Protein AF-A0A7S3YU74-F1 (afdb_monomer_lite)

Foldseek 3Di:
DADPQADDLVVLVCLQPDPPLVVLLVVVVVDALAAPVVVRSDLCLLRNDDLVSLLVSLQRNLVSQCVVVVNDLLSSLQSCLLSVNLVVSLVSLVPDPDPVSVVVNVLSPDDLPDLVDPSLVVLQVVLVVCVVVLNLSSSLSSCSSSLVLLSNLQSCCPRVVHVSSNSSSLSRRDDLVVSLCCLVVGVLVSCLLPLSSNLSSCVSSVVNVCSCVSVPDPNPDPPPDPD

InterPro domains:
  IPR022033 RAVE complex protein Rav1 C-terminal [PF12234] (11-221)
  IPR052208 DmX-like/RAVE complex component [PTHR13950] (11-219)

Radius of gyration: 18.53 Å; chains: 1; bounding box: 54×39×47 Å

pLDDT: mean 91.89, std 12.74, range [34.81, 98.69]

Organism: NCBI:txid91324

Sequence (227 aa):
WGSEYALRGEHLAFALHSTGQAALVGELKRVSGYNWEWLKATGASFWVKKREVLRELVEAGGKNAFVQGGRDPNKCFLWYMICGKLQVVKLLFRTDERESSKKMLGLLERDFSDPKGKANQVAKAVAVNFMSRGRFINAVAFFCLAKNYKGAVQVAANHLKDPHLFMVICRLLMDEDERKQSLLEILLPLVETNPWYAHLTLWHAGALSRSLAPLASP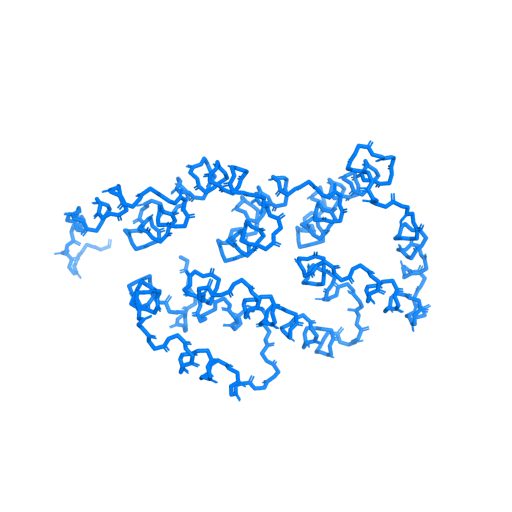PDSLDPFSA

Secondary structure (DSSP, 8-state):
---TTSPPHHHHHHHHH-S-HHHHHHHHHHSTT--HHHHHHTTHHHH---HHHHHHHHHHHHHHHHHHTTT-HHHHHHHHHHTT-HHHHHHHHHS--SHHHHHHHHHHTS--SSTTSHHHHHHHHHHHHHHHTT-HHHHHHHHHHTT-HHHHHHHHHHTS--HHHHHHHHHHTS-HHHHHHHIIIIIHHHHTTSHHHHHHHHHHTT-HHHHTHHHHS--S---TT--

Structure (mmCIF, N/CA/C/O backbone):
data_AF-A0A7S3YU74-F1
#
_entry.id   AF-A0A7S3YU74-F1
#
loop_
_atom_site.group_PDB
_atom_site.id
_atom_site.type_symbol
_atom_site.label_atom_id
_atom_site.label_alt_id
_atom_site.label_comp_id
_atom_site.label_asym_id
_atom_site.label_entity_id
_atom_site.label_seq_id
_atom_site.pdbx_PDB_ins_code
_atom_site.Cartn_x
_atom_site.Cartn_y
_atom_site.Cartn_z
_atom_site.occupancy
_atom_site.B_iso_or_equiv
_atom_site.auth_seq_id
_atom_site.auth_comp_id
_atom_site.auth_asym_id
_atom_site.auth_atom_id
_atom_site.pdbx_PDB_model_num
ATOM 1 N N . TRP A 1 1 ? 17.534 -7.383 0.071 1.00 47.66 1 TRP A N 1
ATOM 2 C CA . TRP A 1 1 ? 16.064 -7.416 0.198 1.00 47.66 1 TRP A CA 1
ATOM 3 C C . TRP A 1 1 ? 15.547 -8.664 -0.500 1.00 47.66 1 TRP A C 1
ATOM 5 O O . TRP A 1 1 ? 15.555 -8.686 -1.720 1.00 47.66 1 TRP A O 1
ATOM 15 N N . GLY A 1 2 ? 15.182 -9.719 0.227 1.00 47.91 2 GLY A N 1
ATOM 16 C CA . GLY A 1 2 ? 14.591 -10.916 -0.381 1.00 47.91 2 GLY A CA 1
ATOM 17 C C . GLY A 1 2 ? 14.671 -12.125 0.542 1.00 47.91 2 GLY A C 1
ATOM 18 O O . GLY A 1 2 ? 15.733 -12.393 1.096 1.00 47.91 2 GLY A O 1
ATOM 19 N N . SER A 1 3 ? 13.549 -12.822 0.731 1.00 52.53 3 SER A N 1
ATOM 20 C CA . SER A 1 3 ? 13.587 -14.229 1.133 1.00 52.53 3 SER A CA 1
ATOM 21 C C . SER A 1 3 ? 14.082 -15.057 -0.057 1.00 52.53 3 SER A C 1
ATOM 23 O O . SER A 1 3 ? 14.013 -14.593 -1.195 1.00 52.53 3 SER A O 1
ATOM 25 N N . GLU A 1 4 ? 14.535 -16.286 0.183 1.00 49.75 4 GLU A N 1
ATOM 26 C CA . GLU A 1 4 ? 14.977 -17.236 -0.858 1.00 49.75 4 GLU A CA 1
ATOM 27 C C . GLU A 1 4 ? 13.947 -17.432 -1.995 1.00 49.75 4 GLU A C 1
ATOM 29 O O . GLU A 1 4 ? 14.295 -17.802 -3.111 1.00 49.75 4 GLU A O 1
ATOM 34 N N . TYR A 1 5 ? 12.679 -17.095 -1.735 1.00 59.59 5 TYR A N 1
ATOM 35 C CA . TYR A 1 5 ? 11.546 -17.255 -2.646 1.00 59.59 5 TYR A CA 1
ATOM 36 C C . TYR A 1 5 ? 11.062 -15.943 -3.293 1.00 59.59 5 TYR A C 1
ATOM 38 O O . TYR A 1 5 ? 10.049 -15.945 -3.994 1.00 59.59 5 TYR A O 1
ATOM 46 N N . ALA A 1 6 ? 11.728 -14.810 -3.048 1.00 79.06 6 ALA A N 1
ATOM 47 C CA . ALA A 1 6 ? 11.351 -13.528 -3.640 1.00 79.06 6 ALA A CA 1
ATOM 48 C C . ALA A 1 6 ? 11.902 -13.384 -5.067 1.00 79.06 6 ALA A C 1
ATOM 50 O O . ALA A 1 6 ? 13.066 -13.682 -5.339 1.00 79.06 6 ALA A O 1
ATOM 51 N N . LEU A 1 7 ? 11.079 -12.874 -5.986 1.00 81.69 7 LEU A N 1
ATOM 52 C CA . LEU A 1 7 ? 11.527 -12.570 -7.340 1.00 81.69 7 LEU A CA 1
ATOM 53 C C . LEU A 1 7 ? 12.627 -11.501 -7.317 1.00 81.69 7 LEU A C 1
ATOM 55 O O . LEU A 1 7 ? 12.482 -10.431 -6.722 1.00 81.69 7 LEU A O 1
ATOM 59 N N . ARG A 1 8 ? 13.727 -11.802 -8.012 1.00 87.94 8 ARG A N 1
ATOM 60 C CA . ARG A 1 8 ? 14.854 -10.886 -8.208 1.00 87.94 8 ARG A CA 1
ATOM 61 C C . ARG A 1 8 ? 14.452 -9.697 -9.085 1.00 87.94 8 ARG A C 1
ATOM 63 O O . ARG A 1 8 ? 13.500 -9.780 -9.864 1.00 87.94 8 ARG A O 1
ATOM 70 N N . GLY A 1 9 ? 15.183 -8.590 -8.961 1.00 87.94 9 GLY A N 1
ATOM 71 C CA . GLY A 1 9 ? 14.833 -7.321 -9.604 1.00 87.94 9 GLY A CA 1
ATOM 72 C C . GLY A 1 9 ? 14.721 -7.411 -11.132 1.00 87.94 9 GLY A C 1
ATOM 73 O O . GLY A 1 9 ? 13.819 -6.813 -11.712 1.00 87.94 9 GLY A O 1
ATOM 74 N N . GLU A 1 10 ? 15.559 -8.218 -11.779 1.00 92.38 10 GLU A N 1
ATOM 75 C CA . GLU A 1 10 ? 15.511 -8.495 -13.216 1.00 92.38 10 GLU A CA 1
ATOM 76 C C . GLU A 1 10 ? 14.197 -9.159 -13.642 1.00 92.38 10 GLU A C 1
ATOM 78 O O . GLU A 1 10 ? 13.601 -8.773 -14.647 1.00 92.38 10 GLU A O 1
ATOM 83 N N . HIS A 1 11 ? 13.678 -10.097 -12.843 1.00 94.00 11 HIS A N 1
ATOM 84 C CA . HIS A 1 11 ? 12.397 -10.744 -13.121 1.00 94.00 11 HIS A CA 1
ATOM 85 C C . HIS A 1 11 ? 11.250 -9.739 -12.990 1.00 94.00 11 HIS A C 1
ATOM 87 O O . HIS A 1 11 ? 10.311 -9.765 -13.786 1.00 94.00 11 HIS A O 1
ATOM 93 N N . LEU A 1 12 ? 11.340 -8.817 -12.024 1.00 95.19 12 LEU A N 1
ATOM 94 C CA . LEU A 1 12 ? 10.368 -7.734 -11.872 1.00 95.19 12 LEU A CA 1
ATOM 95 C C . LEU A 1 12 ? 10.418 -6.766 -13.060 1.00 95.19 12 LEU A C 1
ATOM 97 O O . LEU A 1 12 ? 9.367 -6.333 -13.526 1.00 95.19 12 LEU A O 1
ATOM 101 N N . ALA A 1 13 ? 11.607 -6.451 -13.578 1.00 94.69 13 ALA A N 1
ATOM 102 C CA . ALA A 1 13 ? 11.770 -5.619 -14.769 1.00 94.69 13 ALA A CA 1
ATOM 103 C C . ALA A 1 13 ? 11.185 -6.297 -16.017 1.00 94.69 13 ALA A C 1
ATOM 105 O O . ALA A 1 13 ? 10.424 -5.666 -16.750 1.00 94.69 13 ALA A O 1
ATOM 106 N N . PHE A 1 14 ? 11.436 -7.594 -16.226 1.00 95.12 14 PHE A N 1
ATOM 107 C CA . PHE A 1 14 ? 10.793 -8.345 -17.309 1.00 95.12 14 PHE A CA 1
ATOM 108 C C . PHE A 1 14 ? 9.274 -8.389 -17.157 1.00 95.12 14 PHE A C 1
ATOM 110 O O . PHE A 1 14 ? 8.553 -8.134 -18.122 1.00 95.12 14 PHE A O 1
ATOM 117 N N . ALA A 1 15 ? 8.771 -8.648 -15.949 1.00 96.75 15 ALA A N 1
ATOM 118 C CA . ALA A 1 15 ? 7.341 -8.625 -15.679 1.00 96.75 15 ALA A CA 1
ATOM 119 C C . ALA A 1 15 ? 6.745 -7.234 -15.934 1.00 96.75 15 ALA A C 1
ATOM 121 O O . ALA A 1 15 ? 5.655 -7.139 -16.494 1.00 96.75 15 ALA A O 1
ATOM 122 N N . LEU A 1 16 ? 7.453 -6.154 -15.584 1.00 96.44 16 LEU A N 1
ATOM 123 C CA . LEU A 1 16 ? 7.014 -4.782 -15.835 1.00 96.44 16 LEU A CA 1
ATOM 124 C C . LEU A 1 16 ? 6.958 -4.503 -17.335 1.00 96.44 16 LEU A C 1
ATOM 126 O O . LEU A 1 16 ? 5.981 -3.939 -17.809 1.00 96.44 16 LEU A O 1
ATOM 130 N N . HIS A 1 17 ? 7.965 -4.900 -18.104 1.00 94.75 17 HIS A N 1
ATOM 131 C CA . HIS A 1 17 ? 8.015 -4.595 -19.537 1.00 94.75 17 HIS A CA 1
ATOM 132 C C . HIS A 1 17 ? 7.183 -5.547 -20.394 1.00 94.75 17 HIS A C 1
ATOM 134 O O . HIS A 1 17 ? 6.796 -5.185 -21.503 1.00 94.75 17 HIS A O 1
ATOM 140 N N . SER A 1 18 ? 6.792 -6.703 -19.856 1.00 96.75 18 SER A N 1
ATOM 141 C CA . SER A 1 18 ? 5.950 -7.677 -20.546 1.00 96.75 18 SER A CA 1
ATOM 142 C C . SER A 1 18 ? 4.633 -7.073 -21.048 1.00 96.75 18 SER A C 1
ATOM 144 O O . SER A 1 18 ? 3.921 -6.341 -20.339 1.00 96.75 18 SER A O 1
ATOM 146 N N . THR A 1 19 ? 4.285 -7.422 -22.288 1.00 95.50 19 THR A N 1
ATOM 147 C CA . THR A 1 19 ? 2.974 -7.165 -22.901 1.00 95.50 19 THR A CA 1
ATOM 148 C C . THR A 1 19 ? 1.895 -8.096 -22.334 1.00 95.50 19 THR A C 1
ATOM 150 O O . THR A 1 19 ? 0.721 -7.732 -22.306 1.00 95.50 19 THR A O 1
ATOM 153 N N . GLY A 1 20 ? 2.282 -9.248 -21.773 1.00 96.31 20 GLY A N 1
ATOM 154 C CA . GLY A 1 20 ? 1.409 -10.272 -21.190 1.00 96.31 20 GLY A CA 1
ATOM 155 C C . GLY A 1 20 ? 0.903 -9.976 -19.772 1.00 96.31 20 GLY A C 1
ATOM 156 O O . GLY A 1 20 ? 0.744 -10.900 -18.978 1.00 96.31 20 GLY A O 1
ATOM 157 N N . GLN A 1 21 ? 0.638 -8.710 -19.426 1.00 96.69 21 GLN A N 1
ATOM 158 C CA . GLN A 1 21 ? 0.224 -8.303 -18.069 1.00 96.69 21 GLN A CA 1
ATOM 159 C C . GLN A 1 21 ? -0.984 -9.085 -17.541 1.00 96.69 21 GLN A C 1
ATOM 161 O O . GLN A 1 21 ? -1.012 -9.469 -16.375 1.00 96.69 21 GLN A O 1
ATOM 166 N N . ALA A 1 22 ? -1.987 -9.314 -18.392 1.00 95.81 22 ALA A N 1
ATOM 167 C CA . ALA A 1 22 ? -3.203 -10.021 -17.998 1.00 95.81 22 ALA A CA 1
ATOM 168 C C . ALA A 1 22 ? -2.920 -11.480 -17.608 1.00 95.81 22 ALA A C 1
ATOM 170 O O . ALA A 1 22 ? -3.462 -11.950 -16.612 1.00 95.81 22 ALA A O 1
ATOM 171 N N . ALA A 1 23 ? -2.039 -12.163 -18.346 1.00 97.06 23 ALA A N 1
ATOM 172 C CA . ALA A 1 23 ? -1.647 -13.537 -18.052 1.00 97.06 23 ALA A CA 1
ATOM 173 C C . ALA A 1 23 ? -0.856 -13.620 -16.738 1.00 97.06 23 ALA A C 1
ATOM 175 O O . ALA A 1 23 ? -1.200 -14.415 -15.870 1.00 97.06 23 ALA A O 1
ATOM 176 N N . LEU A 1 24 ? 0.128 -12.732 -16.542 1.00 96.62 24 LEU A N 1
ATOM 177 C CA . LEU A 1 24 ? 0.924 -12.677 -15.308 1.00 96.62 24 LEU A CA 1
ATOM 178 C C . LEU A 1 24 ? 0.058 -12.406 -14.069 1.00 96.62 24 LEU A C 1
ATOM 180 O O . LEU A 1 24 ? 0.203 -13.063 -13.042 1.00 96.62 24 LEU A O 1
ATOM 184 N N . VAL A 1 25 ? -0.877 -11.456 -14.160 1.00 96.88 25 VAL A N 1
ATOM 185 C CA . VAL A 1 25 ? -1.848 -11.192 -13.085 1.00 96.88 25 VAL A CA 1
ATOM 186 C C . VAL A 1 25 ? -2.775 -12.390 -12.876 1.00 96.88 25 VAL A C 1
ATOM 188 O O . VAL A 1 25 ? -3.135 -12.682 -11.737 1.00 96.88 25 VAL A O 1
ATOM 191 N N . GLY A 1 26 ? -3.161 -13.077 -13.953 1.00 96.44 26 GLY A N 1
ATOM 192 C CA . GLY A 1 26 ? -3.938 -14.312 -13.897 1.00 96.44 26 GLY A CA 1
ATOM 193 C C . GLY A 1 26 ? -3.260 -15.364 -13.025 1.00 96.44 26 GLY A C 1
ATOM 194 O O . GLY A 1 26 ? -3.902 -15.887 -12.119 1.00 96.44 26 GLY A O 1
ATOM 195 N N . GLU A 1 27 ? -1.957 -15.583 -13.215 1.00 95.06 27 GLU A N 1
ATOM 196 C CA . GLU A 1 27 ? -1.167 -16.494 -12.377 1.00 95.06 27 GLU A CA 1
ATOM 197 C C . GLU A 1 27 ? -1.160 -16.079 -10.906 1.00 95.06 27 GLU A C 1
ATOM 199 O O . GLU A 1 27 ? -1.365 -16.923 -10.034 1.00 95.06 27 GLU A O 1
ATOM 204 N N . LEU A 1 28 ? -1.031 -14.778 -10.609 1.00 93.81 28 LEU A N 1
ATOM 205 C CA . LEU A 1 28 ? -1.116 -14.318 -9.223 1.00 93.81 28 LEU A CA 1
ATOM 206 C C . LEU A 1 28 ? -2.476 -14.641 -8.588 1.00 93.81 28 LEU A C 1
ATOM 208 O O . LEU A 1 28 ? -2.550 -15.067 -7.437 1.00 93.81 28 LEU A O 1
ATOM 212 N N . LYS A 1 29 ? -3.561 -14.438 -9.342 1.00 92.44 29 LYS A N 1
ATOM 213 C CA . LYS A 1 29 ? -4.937 -14.629 -8.866 1.00 92.44 29 LYS A CA 1
ATOM 214 C C . LYS A 1 29 ? -5.333 -16.103 -8.709 1.00 92.44 29 LYS A C 1
ATOM 216 O O . LYS A 1 29 ? -6.339 -16.365 -8.054 1.00 92.44 29 LYS A O 1
ATOM 221 N N . ARG A 1 30 ? -4.568 -17.061 -9.254 1.00 93.31 30 ARG A N 1
ATOM 222 C CA . ARG A 1 30 ? -4.798 -18.502 -9.014 1.00 93.31 30 ARG A CA 1
ATOM 223 C C . ARG A 1 30 ? -4.524 -18.897 -7.564 1.00 93.31 30 ARG A C 1
ATOM 225 O O . ARG A 1 30 ? -5.114 -19.857 -7.075 1.00 93.31 30 ARG A O 1
ATOM 232 N N . VAL A 1 31 ? -3.642 -18.174 -6.875 1.00 91.62 31 VAL A N 1
ATOM 233 C CA . VAL A 1 31 ? -3.324 -18.450 -5.474 1.00 91.62 31 VAL A CA 1
ATOM 234 C C . VAL A 1 31 ? -4.444 -17.913 -4.588 1.00 91.62 31 VAL A C 1
ATOM 236 O O . VAL A 1 31 ? -4.677 -16.711 -4.497 1.00 91.62 31 VAL A O 1
ATOM 239 N N . SER A 1 32 ? -5.147 -18.806 -3.898 1.00 87.31 32 SER A N 1
ATOM 240 C CA . SER A 1 32 ? -6.146 -18.424 -2.901 1.00 87.31 32 SER A CA 1
ATOM 241 C C . SER A 1 32 ? -5.492 -18.089 -1.562 1.00 87.31 32 SER A C 1
ATOM 243 O O . SER A 1 32 ? -4.534 -18.743 -1.158 1.00 87.31 32 SER A O 1
ATOM 245 N N . GLY A 1 33 ? -6.048 -17.129 -0.820 1.00 88.88 33 GLY A N 1
ATOM 246 C CA . GLY A 1 33 ? -5.652 -16.907 0.574 1.00 88.88 33 GLY A CA 1
ATOM 247 C C . GLY A 1 33 ? -4.258 -16.297 0.768 1.00 88.88 33 GLY A C 1
ATOM 248 O O . GLY A 1 33 ? -3.739 -16.342 1.882 1.00 88.88 33 GLY A O 1
ATOM 249 N N . TYR A 1 34 ? -3.639 -15.725 -0.271 1.00 93.06 34 TYR A N 1
ATOM 250 C CA . TYR A 1 34 ? -2.325 -15.099 -0.128 1.00 93.06 34 TYR A CA 1
ATOM 251 C C . TYR A 1 34 ? -2.357 -13.918 0.852 1.00 93.06 34 TYR A C 1
ATOM 253 O O . TYR A 1 34 ? -3.356 -13.199 0.966 1.00 93.06 34 TYR A O 1
ATOM 261 N N . ASN A 1 35 ? -1.240 -13.702 1.543 1.00 89.62 35 ASN A N 1
ATOM 262 C CA . ASN A 1 35 ? -1.034 -12.574 2.446 1.00 89.62 35 ASN A CA 1
ATOM 263 C C . ASN A 1 35 ? -0.097 -11.525 1.814 1.00 89.62 35 ASN A C 1
ATOM 265 O O . ASN A 1 35 ? 0.351 -11.662 0.673 1.00 89.62 35 ASN A O 1
ATOM 269 N N . TRP A 1 36 ? 0.196 -10.460 2.561 1.00 91.50 36 TRP A N 1
ATOM 270 C CA . TRP A 1 36 ? 1.093 -9.399 2.101 1.00 91.50 36 TRP A CA 1
ATOM 271 C C . TRP A 1 36 ? 2.509 -9.897 1.790 1.00 91.50 36 TRP A C 1
ATOM 273 O O . TRP A 1 36 ? 3.083 -9.491 0.786 1.00 91.50 36 TRP A O 1
ATOM 283 N N . GLU A 1 37 ? 3.061 -10.801 2.603 1.00 91.62 37 GLU A N 1
ATOM 284 C CA . GLU A 1 37 ? 4.414 -11.333 2.392 1.00 91.62 37 GLU A CA 1
ATOM 285 C C . GLU A 1 37 ? 4.528 -12.091 1.068 1.00 91.62 37 GLU A C 1
ATOM 287 O O . GLU A 1 37 ? 5.492 -11.906 0.328 1.00 91.62 37 GLU A O 1
ATOM 292 N N . TRP A 1 38 ? 3.503 -12.865 0.709 1.00 93.31 38 TRP A N 1
ATOM 293 C CA . TRP A 1 38 ? 3.436 -13.504 -0.602 1.00 93.31 38 TRP A CA 1
ATOM 294 C C . TRP A 1 38 ? 3.343 -12.470 -1.732 1.00 93.31 38 TRP A C 1
ATOM 296 O O . TRP A 1 38 ? 4.089 -12.544 -2.708 1.00 93.31 38 TRP A O 1
ATOM 306 N N . LEU A 1 39 ? 2.492 -11.446 -1.586 1.00 93.12 39 LEU A N 1
ATOM 307 C CA . LEU A 1 39 ? 2.365 -10.398 -2.602 1.00 93.12 39 LEU A CA 1
ATOM 308 C C . LEU A 1 39 ? 3.691 -9.641 -2.802 1.00 93.12 39 LEU A C 1
ATOM 310 O O . LEU A 1 39 ? 4.051 -9.325 -3.938 1.00 93.12 39 LEU A O 1
ATOM 314 N N . LYS A 1 40 ? 4.458 -9.422 -1.728 1.00 93.56 40 LYS A N 1
ATOM 315 C CA . LYS A 1 40 ? 5.825 -8.889 -1.797 1.00 93.56 40 LYS A CA 1
ATOM 316 C C . LYS A 1 40 ? 6.787 -9.821 -2.512 1.00 93.56 40 LYS A C 1
ATOM 318 O O . LYS A 1 40 ? 7.513 -9.354 -3.381 1.00 93.56 40 LYS A O 1
ATOM 323 N N . ALA A 1 41 ? 6.767 -11.117 -2.204 1.00 92.69 41 ALA A N 1
ATOM 324 C CA . ALA A 1 41 ? 7.640 -12.097 -2.849 1.00 92.69 41 ALA A CA 1
ATOM 325 C C . ALA A 1 41 ? 7.447 -12.133 -4.377 1.00 92.69 41 ALA A C 1
ATOM 327 O O . ALA A 1 41 ? 8.411 -12.289 -5.120 1.00 92.69 41 ALA A O 1
ATOM 328 N N . THR A 1 42 ? 6.224 -11.899 -4.862 1.00 94.56 42 THR A N 1
ATOM 329 C CA . THR A 1 42 ? 5.926 -11.794 -6.306 1.00 94.56 42 THR A CA 1
ATOM 330 C C . THR A 1 42 ? 6.328 -10.452 -6.930 1.00 94.56 42 THR A C 1
ATOM 332 O O . THR A 1 42 ? 6.246 -10.272 -8.143 1.00 94.56 42 THR A O 1
ATOM 335 N N . GLY A 1 43 ? 6.675 -9.461 -6.110 1.00 94.44 43 GLY A N 1
ATOM 336 C CA . GLY A 1 43 ? 6.994 -8.098 -6.513 1.00 94.44 43 GLY A CA 1
ATOM 337 C C . GLY A 1 43 ? 5.898 -7.343 -7.266 1.00 94.44 43 GLY A C 1
ATOM 338 O O . GLY A 1 43 ? 6.198 -6.361 -7.949 1.00 94.44 43 GLY A O 1
ATOM 339 N N . ALA A 1 44 ? 4.631 -7.746 -7.113 1.00 96.31 44 ALA A N 1
ATOM 340 C CA . ALA A 1 44 ? 3.481 -7.175 -7.821 1.00 96.31 44 ALA A CA 1
ATOM 341 C C . ALA A 1 44 ? 3.389 -5.640 -7.737 1.00 96.31 44 ALA A C 1
ATOM 343 O O . ALA A 1 44 ? 2.967 -4.986 -8.692 1.00 96.31 44 ALA A O 1
ATOM 344 N N . SER A 1 45 ? 3.836 -5.045 -6.626 1.00 96.75 45 SER A N 1
ATOM 345 C CA . SER A 1 45 ? 3.874 -3.588 -6.440 1.00 96.75 45 SER A CA 1
ATOM 346 C C . SER A 1 45 ? 4.707 -2.853 -7.495 1.00 96.75 45 SER A C 1
ATOM 348 O O . SER A 1 45 ? 4.405 -1.698 -7.794 1.00 96.75 45 SER A O 1
ATOM 350 N N . PHE A 1 46 ? 5.729 -3.498 -8.065 1.00 97.00 46 PHE A N 1
ATOM 351 C CA . PHE A 1 46 ? 6.635 -2.898 -9.044 1.00 97.00 46 PHE A CA 1
ATOM 352 C C . PHE A 1 46 ? 6.225 -3.156 -10.491 1.00 97.00 46 PHE A C 1
ATOM 354 O O . PHE A 1 46 ? 6.457 -2.285 -11.322 1.00 97.00 46 PHE A O 1
ATOM 361 N N . TRP A 1 47 ? 5.614 -4.294 -10.818 1.00 97.31 47 TRP A N 1
ATOM 362 C CA . TRP A 1 47 ? 5.401 -4.659 -12.224 1.00 97.31 47 TRP A CA 1
ATOM 363 C C . TRP A 1 47 ? 3.950 -4.613 -12.701 1.00 97.31 47 TRP A C 1
ATOM 365 O O . TRP A 1 47 ? 3.721 -4.390 -13.889 1.00 97.31 47 TRP A O 1
ATOM 375 N N . VAL A 1 48 ? 2.958 -4.771 -11.815 1.00 97.94 48 VAL A N 1
ATOM 376 C CA . VAL A 1 48 ? 1.541 -4.708 -12.214 1.00 97.94 48 VAL A CA 1
ATOM 377 C C . VAL A 1 48 ? 1.237 -3.299 -12.707 1.00 97.94 48 VAL A C 1
ATOM 379 O O . VAL A 1 48 ? 1.247 -2.366 -11.906 1.00 97.94 48 VAL A O 1
ATOM 382 N N . LYS A 1 49 ? 0.951 -3.111 -14.003 1.00 95.31 49 LYS A N 1
ATOM 383 C CA . LYS A 1 49 ? 0.776 -1.766 -14.597 1.00 95.31 49 LYS A CA 1
ATOM 384 C C . LYS A 1 49 ? -0.508 -1.063 -14.158 1.00 95.31 49 LYS A C 1
ATOM 386 O O . LYS A 1 49 ? -0.476 0.102 -13.765 1.00 95.31 49 LYS A O 1
ATOM 391 N N . LYS A 1 50 ? -1.645 -1.761 -14.229 1.00 96.56 50 LYS A N 1
ATOM 392 C CA . LYS A 1 50 ? -2.967 -1.170 -13.972 1.00 96.56 50 LYS A CA 1
ATOM 393 C C . LYS A 1 50 ? -3.156 -0.894 -12.479 1.00 96.56 50 LYS A C 1
ATOM 395 O O . LYS A 1 50 ? -3.119 -1.822 -11.673 1.00 96.56 50 LYS A O 1
ATOM 400 N N . ARG A 1 51 ? -3.415 0.372 -12.129 1.00 96.69 51 ARG A N 1
ATOM 401 C CA . ARG A 1 51 ? -3.627 0.823 -10.741 1.00 96.69 51 ARG A CA 1
ATOM 402 C C . ARG A 1 51 ? -4.744 0.043 -10.046 1.00 96.69 51 ARG A C 1
ATOM 404 O O . ARG A 1 51 ? -4.547 -0.405 -8.922 1.00 96.69 51 ARG A O 1
ATOM 411 N N . GLU A 1 52 ? -5.863 -0.185 -10.730 1.00 97.38 52 GLU A N 1
ATOM 412 C CA . GLU A 1 52 ? -6.996 -0.897 -10.123 1.00 97.38 52 GLU A CA 1
ATOM 413 C C . GLU A 1 52 ? -6.729 -2.382 -9.901 1.00 97.38 52 GLU A C 1
ATOM 415 O O . GLU A 1 52 ? -7.104 -2.918 -8.866 1.00 97.38 52 GLU A O 1
ATOM 420 N N . VAL A 1 53 ? -5.967 -3.028 -10.786 1.00 97.94 53 VAL A N 1
ATOM 421 C CA . VAL A 1 53 ? -5.545 -4.420 -10.571 1.00 97.94 53 VAL A CA 1
ATOM 422 C C . VAL A 1 53 ? -4.631 -4.527 -9.349 1.00 97.94 53 VAL A C 1
ATOM 424 O O . VAL A 1 53 ? -4.781 -5.441 -8.543 1.00 97.94 53 VAL A O 1
ATOM 427 N N . LEU A 1 54 ? -3.700 -3.583 -9.177 1.00 98.25 54 LEU A N 1
ATOM 428 C CA . LEU A 1 54 ? -2.863 -3.543 -7.978 1.00 98.25 54 LEU A CA 1
ATOM 429 C C . LEU A 1 54 ? -3.711 -3.326 -6.716 1.00 98.25 54 LEU A C 1
ATOM 431 O O . LEU A 1 54 ? -3.487 -3.996 -5.711 1.00 98.25 54 LEU A O 1
ATOM 435 N N . ARG A 1 55 ? -4.699 -2.425 -6.773 1.00 98.19 55 ARG A N 1
ATOM 436 C CA . ARG A 1 55 ? -5.631 -2.174 -5.666 1.00 98.19 55 ARG A CA 1
ATOM 437 C C . ARG A 1 55 ? -6.409 -3.433 -5.288 1.00 98.19 55 ARG A C 1
ATOM 439 O O . ARG A 1 55 ? -6.447 -3.768 -4.111 1.00 98.19 55 ARG A O 1
ATOM 446 N N . GLU A 1 56 ? -6.958 -4.155 -6.264 1.00 97.19 56 GLU A N 1
ATOM 447 C CA . GLU A 1 56 ? -7.647 -5.434 -6.044 1.00 97.19 56 GLU A CA 1
ATOM 448 C C . GLU A 1 56 ? -6.741 -6.458 -5.354 1.00 97.19 56 GLU A C 1
ATOM 450 O O . GLU A 1 56 ? -7.163 -7.114 -4.401 1.00 97.19 56 GLU A O 1
ATOM 455 N N . LEU A 1 57 ? -5.488 -6.584 -5.808 1.00 97.75 57 LEU A N 1
ATOM 456 C CA . LEU A 1 57 ? -4.540 -7.532 -5.226 1.00 97.75 57 LEU A CA 1
ATOM 457 C C . LEU A 1 57 ? -4.242 -7.203 -3.755 1.00 97.75 57 LEU A C 1
ATOM 459 O O . LEU A 1 57 ? -4.221 -8.107 -2.916 1.00 97.75 57 LEU A O 1
ATOM 463 N N . VAL A 1 58 ? -4.051 -5.919 -3.437 1.00 97.88 58 VAL A N 1
ATOM 464 C CA . VAL A 1 58 ? -3.817 -5.433 -2.067 1.00 97.88 58 VAL A CA 1
ATOM 465 C C . VAL A 1 58 ? -5.061 -5.620 -1.194 1.00 97.88 58 VAL A C 1
ATOM 467 O O . VAL A 1 58 ? -4.943 -6.085 -0.061 1.00 97.88 58 VAL A O 1
ATOM 470 N N . GLU A 1 59 ? -6.253 -5.313 -1.711 1.00 96.94 59 GLU A N 1
ATOM 471 C CA . GLU A 1 59 ? -7.521 -5.478 -0.992 1.00 96.94 59 GLU A CA 1
ATOM 472 C C . GLU A 1 59 ? -7.782 -6.950 -0.650 1.00 96.94 59 GLU A C 1
ATOM 474 O O . GLU A 1 59 ? -8.086 -7.275 0.500 1.00 96.94 59 GLU A O 1
ATOM 479 N N . ALA A 1 60 ? -7.591 -7.858 -1.611 1.00 96.25 60 ALA A N 1
ATOM 480 C CA . ALA A 1 60 ? -7.741 -9.293 -1.390 1.00 96.25 60 ALA A CA 1
ATOM 481 C C . ALA A 1 60 ? -6.715 -9.831 -0.377 1.00 96.25 60 ALA A C 1
ATOM 483 O O . ALA A 1 60 ? -7.092 -10.572 0.533 1.00 96.25 60 ALA A O 1
ATOM 484 N N . GLY A 1 61 ? -5.453 -9.392 -0.450 1.00 95.56 61 GLY A N 1
ATOM 485 C CA . GLY A 1 61 ? -4.442 -9.716 0.562 1.00 95.56 61 GLY A CA 1
ATOM 486 C C . GLY A 1 61 ? -4.827 -9.208 1.958 1.00 95.56 61 GLY A C 1
ATOM 487 O O . GLY A 1 61 ? -4.658 -9.916 2.952 1.00 95.56 61 GLY A O 1
ATOM 488 N N . GLY A 1 62 ? -5.422 -8.015 2.039 1.00 94.88 62 GLY A N 1
ATOM 489 C CA . GLY A 1 62 ? -5.932 -7.451 3.286 1.00 94.88 62 GLY A CA 1
ATOM 490 C C . GLY A 1 62 ? -7.115 -8.220 3.867 1.00 94.88 62 GLY A C 1
ATOM 491 O O . GLY A 1 62 ? -7.142 -8.491 5.069 1.00 94.88 62 GLY A O 1
ATOM 492 N N . LYS A 1 63 ? -8.057 -8.644 3.022 1.00 95.44 63 LYS A N 1
ATOM 493 C CA . LYS A 1 63 ? -9.164 -9.522 3.419 1.00 95.44 63 LYS A CA 1
ATOM 494 C C . LYS A 1 63 ? -8.650 -10.857 3.962 1.00 95.44 63 LYS A C 1
ATOM 496 O O . LYS A 1 63 ? -9.129 -11.317 4.996 1.00 95.44 63 LYS A O 1
ATOM 501 N N . ASN A 1 64 ? -7.651 -11.455 3.319 1.00 95.94 64 ASN A N 1
ATOM 502 C CA . ASN A 1 64 ? -7.054 -12.707 3.785 1.00 95.94 64 ASN A CA 1
ATOM 503 C C . ASN A 1 64 ? -6.328 -12.523 5.125 1.00 95.94 64 ASN A C 1
ATOM 505 O O . ASN A 1 64 ? -6.494 -13.347 6.023 1.00 95.94 64 ASN A O 1
ATOM 509 N N . ALA A 1 65 ? -5.609 -11.410 5.303 1.00 94.44 65 ALA A N 1
ATOM 510 C CA . ALA A 1 65 ? -4.963 -11.067 6.570 1.00 94.44 65 ALA A CA 1
ATOM 511 C C . ALA A 1 65 ? -5.969 -10.903 7.725 1.00 94.44 65 ALA A C 1
ATOM 513 O O . ALA A 1 65 ? -5.669 -11.290 8.853 1.00 94.44 65 ALA A O 1
ATOM 514 N N . PHE A 1 66 ? -7.172 -10.381 7.456 1.00 95.56 66 PHE A N 1
ATOM 515 C CA . PHE A 1 66 ? -8.260 -10.339 8.439 1.00 95.56 66 PHE A CA 1
ATOM 516 C C . PHE A 1 66 ? -8.704 -11.745 8.853 1.00 95.56 66 PHE A C 1
ATOM 518 O O . PHE A 1 66 ? -8.764 -12.047 10.043 1.00 95.56 66 PHE A O 1
ATOM 525 N N . VAL A 1 67 ? -8.985 -12.617 7.879 1.00 94.69 67 VAL A N 1
ATOM 526 C CA . VAL A 1 67 ? -9.459 -13.987 8.138 1.00 94.69 67 VAL A CA 1
ATOM 527 C C . VAL A 1 67 ? -8.410 -14.798 8.902 1.00 94.69 67 VAL A C 1
ATOM 529 O O . VAL A 1 67 ? -8.727 -15.381 9.935 1.00 94.69 67 VAL A O 1
ATOM 532 N N . GLN A 1 68 ? -7.157 -14.787 8.442 1.00 92.88 68 GLN A N 1
ATOM 533 C CA . GLN A 1 68 ? -6.043 -15.505 9.079 1.00 92.88 68 GLN A CA 1
ATOM 534 C C . GLN A 1 68 ? -5.676 -14.917 10.445 1.00 92.88 68 GLN A C 1
ATOM 536 O O . GLN A 1 68 ? -5.240 -15.629 11.342 1.00 92.88 68 GLN A O 1
ATOM 541 N N . GLY A 1 69 ? -5.874 -13.612 10.620 1.00 92.62 69 GLY A N 1
ATOM 542 C CA . GLY A 1 69 ? -5.590 -12.884 11.848 1.00 92.62 69 GLY A CA 1
ATOM 543 C C . GLY A 1 69 ? -6.663 -13.006 12.930 1.00 92.62 69 GLY A C 1
ATOM 544 O O . GLY A 1 69 ? -6.744 -12.117 13.774 1.00 92.62 69 GLY A O 1
ATOM 545 N N . GLY A 1 70 ? -7.509 -14.040 12.889 1.00 93.81 70 GLY A N 1
ATOM 546 C CA . GLY A 1 70 ? -8.569 -14.252 13.878 1.00 93.81 70 GLY A CA 1
ATOM 547 C C . GLY A 1 70 ? -9.699 -13.227 13.793 1.00 93.81 70 GLY A C 1
ATOM 548 O O . GLY A 1 70 ? -10.306 -12.911 14.809 1.00 93.81 70 GLY A O 1
ATOM 549 N N . ARG A 1 71 ? -9.963 -12.686 12.595 1.00 93.31 71 ARG A N 1
ATOM 550 C CA . ARG A 1 71 ? -10.950 -11.619 12.360 1.00 93.31 71 ARG A CA 1
ATOM 551 C C . ARG A 1 71 ? -10.674 -10.351 13.171 1.00 93.31 71 ARG A C 1
ATOM 553 O O . ARG A 1 71 ? -11.596 -9.637 13.546 1.00 93.31 71 ARG A O 1
ATOM 560 N N . ASP A 1 72 ? -9.400 -10.036 13.399 1.00 94.38 72 ASP A N 1
ATOM 561 C CA . ASP A 1 72 ? -9.008 -8.775 14.020 1.00 94.38 72 ASP A CA 1
ATOM 562 C C . ASP A 1 72 ? -8.938 -7.637 12.979 1.00 94.38 72 ASP A C 1
ATOM 564 O O . ASP A 1 72 ? -8.060 -7.680 12.106 1.00 94.38 72 ASP A O 1
ATOM 568 N N . PRO A 1 73 ? -9.769 -6.573 13.071 1.00 95.81 73 PRO A N 1
ATOM 569 C CA . PRO A 1 73 ? -9.747 -5.464 12.116 1.00 95.81 73 PRO A CA 1
ATOM 570 C C . PRO A 1 73 ? -8.383 -4.766 12.009 1.00 95.81 73 PRO A C 1
ATOM 572 O O . PRO A 1 73 ? -8.033 -4.244 10.949 1.00 95.81 73 PRO A O 1
ATOM 575 N N . ASN A 1 74 ? -7.559 -4.808 13.064 1.00 94.56 74 ASN A N 1
ATOM 576 C CA . ASN A 1 74 ? -6.205 -4.249 13.036 1.00 94.56 74 ASN A CA 1
ATOM 577 C C . ASN A 1 74 ? -5.300 -4.954 12.013 1.00 94.56 74 ASN A C 1
ATOM 579 O O . ASN A 1 74 ? -4.388 -4.331 11.475 1.00 94.56 74 ASN A O 1
ATOM 583 N N . LYS A 1 75 ? -5.546 -6.237 11.713 1.00 95.56 75 LYS A N 1
ATOM 584 C CA . LYS A 1 75 ? -4.726 -7.034 10.783 1.00 95.56 75 LYS A CA 1
ATOM 585 C C . LYS A 1 75 ? -4.935 -6.643 9.322 1.00 95.56 75 LYS A C 1
ATOM 587 O O . LYS A 1 75 ? -4.034 -6.828 8.508 1.00 95.56 75 LYS A O 1
ATOM 592 N N . CYS A 1 76 ? -6.088 -6.064 8.995 1.00 96.19 76 CYS A N 1
ATOM 593 C CA . CYS A 1 76 ? -6.411 -5.585 7.651 1.00 96.19 76 CYS A CA 1
ATOM 594 C C . CYS A 1 76 ? -6.437 -4.061 7.509 1.00 96.19 76 CYS A C 1
ATOM 596 O O . CYS A 1 76 ? -6.589 -3.559 6.396 1.00 96.19 76 CYS A O 1
ATOM 598 N N . PHE A 1 77 ? -6.301 -3.325 8.617 1.00 97.69 77 PHE A N 1
ATOM 599 C CA . PHE A 1 77 ? -6.525 -1.882 8.653 1.00 97.69 77 PHE A CA 1
ATOM 600 C C . PHE A 1 77 ? -5.666 -1.127 7.632 1.00 97.69 77 PHE A C 1
ATOM 602 O O . PHE A 1 77 ? -6.210 -0.391 6.812 1.00 97.69 77 PHE A O 1
ATOM 609 N N . LEU A 1 78 ? -4.351 -1.369 7.615 1.00 98.19 78 LEU A N 1
ATOM 610 C CA . LEU A 1 78 ? -3.430 -0.750 6.655 1.00 98.19 78 LEU A CA 1
ATOM 611 C C . LEU A 1 78 ? -3.881 -0.954 5.202 1.00 98.19 78 LEU A C 1
ATOM 613 O O . LEU A 1 78 ? -3.968 0.003 4.435 1.00 98.19 78 LEU A O 1
ATOM 617 N N . TRP A 1 79 ? -4.197 -2.194 4.834 1.00 97.88 79 TRP A N 1
ATOM 618 C CA . TRP A 1 79 ? -4.527 -2.565 3.458 1.00 97.88 79 TRP A CA 1
ATOM 619 C C . TRP A 1 79 ? -5.811 -1.894 2.984 1.00 97.88 79 TRP A C 1
ATOM 621 O O . TRP A 1 79 ? -5.850 -1.334 1.889 1.00 97.88 79 TRP A O 1
ATOM 631 N N . TYR A 1 80 ? -6.837 -1.853 3.835 1.00 98.00 80 TYR A N 1
ATOM 632 C CA . TYR A 1 80 ? -8.061 -1.125 3.518 1.00 98.00 80 TYR A CA 1
ATOM 633 C C . TYR A 1 80 ? -7.852 0.388 3.463 1.00 98.00 80 TYR A C 1
ATOM 635 O O . TYR A 1 80 ? -8.456 1.037 2.609 1.00 98.00 80 TYR A O 1
ATOM 643 N N . MET A 1 81 ? -6.976 0.958 4.296 1.00 98.00 81 MET A N 1
ATOM 644 C CA . MET A 1 81 ? -6.646 2.384 4.208 1.00 98.00 81 MET A CA 1
ATOM 645 C C . MET A 1 81 ? -5.931 2.734 2.903 1.00 98.00 81 MET A C 1
ATOM 647 O O . MET A 1 81 ? -6.314 3.699 2.248 1.00 98.00 81 MET A O 1
ATOM 651 N N . ILE A 1 82 ? -4.975 1.911 2.471 1.00 98.25 82 ILE A N 1
ATOM 652 C CA . ILE A 1 82 ? -4.329 2.024 1.154 1.00 98.25 82 ILE A CA 1
ATOM 653 C C . ILE A 1 82 ? -5.358 1.933 0.017 1.00 98.25 82 ILE A C 1
ATOM 655 O O . ILE A 1 82 ? -5.262 2.637 -0.991 1.00 98.25 82 ILE A O 1
ATOM 659 N N . CYS A 1 83 ? -6.379 1.093 0.184 1.00 97.81 83 CYS A N 1
ATOM 660 C CA . CYS A 1 83 ? -7.437 0.926 -0.805 1.00 97.81 83 CYS A CA 1
ATOM 661 C C . CYS A 1 83 ? -8.533 2.007 -0.740 1.00 97.81 83 CYS A C 1
ATOM 663 O O . CYS A 1 83 ? -9.443 1.972 -1.565 1.00 97.81 83 CYS A O 1
ATOM 665 N N . GLY A 1 84 ? -8.469 2.962 0.199 1.00 95.44 84 GLY A N 1
ATOM 666 C CA . GLY A 1 84 ? -9.490 4.002 0.378 1.00 95.44 84 GLY A CA 1
ATOM 667 C C . GLY A 1 84 ? -10.806 3.496 0.989 1.00 95.44 84 GLY A C 1
ATOM 668 O O . GLY A 1 84 ? -11.846 4.136 0.858 1.00 95.44 84 GLY A O 1
ATOM 669 N N . LYS A 1 85 ? -10.794 2.341 1.661 1.00 96.88 85 LYS A N 1
ATOM 670 C CA . LYS A 1 85 ? -11.982 1.631 2.167 1.00 96.88 85 LYS A CA 1
ATOM 671 C C . LYS A 1 85 ? -12.265 1.931 3.646 1.00 96.88 85 LYS A C 1
ATOM 673 O O . LYS A 1 85 ? -12.529 1.021 4.431 1.00 96.88 85 LYS A O 1
ATOM 678 N N . LEU A 1 86 ? -12.258 3.207 4.043 1.00 96.44 86 LEU A N 1
ATOM 679 C CA . LEU A 1 86 ? -12.507 3.609 5.440 1.00 96.44 86 LEU A CA 1
ATOM 680 C C . LEU A 1 86 ? -13.855 3.090 5.975 1.00 96.44 86 LEU A C 1
ATOM 682 O O . LEU A 1 86 ? -13.948 2.686 7.131 1.00 96.44 86 LEU A O 1
ATOM 686 N N . GLN A 1 87 ? -14.894 3.053 5.138 1.00 96.75 87 GLN A N 1
ATOM 687 C CA . GLN A 1 87 ? -16.215 2.561 5.551 1.00 96.75 87 GLN A CA 1
ATOM 688 C C . GLN A 1 87 ? -16.206 1.067 5.903 1.00 96.75 87 GLN A C 1
ATOM 690 O O . GLN A 1 87 ? -16.848 0.664 6.871 1.00 96.75 87 GLN A O 1
ATOM 695 N N . VAL A 1 88 ? -15.424 0.258 5.179 1.00 96.81 88 VAL A N 1
ATOM 696 C CA . VAL A 1 88 ? -15.241 -1.166 5.499 1.00 96.81 88 VAL A CA 1
ATOM 697 C C . VAL A 1 88 ? -14.564 -1.303 6.859 1.00 96.81 88 VAL A C 1
ATOM 699 O O . VAL A 1 88 ? -15.035 -2.049 7.708 1.00 96.81 88 VAL A O 1
ATOM 702 N N . VAL A 1 89 ? -13.513 -0.521 7.110 1.00 96.94 89 VAL A N 1
ATOM 703 C CA . VAL A 1 89 ? -12.816 -0.513 8.403 1.00 96.94 89 VAL A CA 1
ATOM 704 C C . VAL A 1 89 ? -13.766 -0.138 9.546 1.00 96.94 89 VAL A C 1
ATOM 706 O O . VAL A 1 89 ? -13.794 -0.834 10.559 1.00 96.94 89 VAL A O 1
ATOM 709 N N . LYS A 1 90 ? -14.582 0.914 9.382 1.00 96.94 90 LYS A N 1
ATOM 710 C CA . LYS A 1 90 ? -15.598 1.317 10.373 1.00 96.94 90 LYS A CA 1
ATOM 711 C C . LYS A 1 90 ? -16.559 0.176 10.695 1.00 96.94 90 LYS A C 1
ATOM 713 O O . LYS A 1 90 ? -16.825 -0.077 11.865 1.00 96.94 90 LYS A O 1
ATOM 718 N N . LEU A 1 91 ? -17.058 -0.519 9.671 1.00 97.06 91 LEU A N 1
ATOM 719 C CA . LEU A 1 91 ? -17.955 -1.657 9.856 1.00 97.06 91 LEU A CA 1
ATOM 720 C C . LEU A 1 91 ? -17.277 -2.784 10.643 1.00 97.06 91 LEU A C 1
ATOM 722 O O . LEU A 1 91 ? -17.854 -3.268 11.610 1.00 97.06 91 LEU A O 1
ATOM 726 N N . LEU A 1 92 ? -16.044 -3.146 10.280 1.00 96.25 92 LEU A N 1
ATOM 727 C CA . LEU A 1 92 ? -15.296 -4.210 10.954 1.00 96.25 92 LEU A CA 1
ATOM 728 C C . LEU A 1 92 ? -15.060 -3.903 12.440 1.00 96.25 92 LEU A C 1
ATOM 730 O O . LEU A 1 92 ? -15.261 -4.775 13.279 1.00 96.25 92 LEU A O 1
ATOM 734 N N . PHE A 1 93 ? -14.682 -2.666 12.778 1.00 96.25 93 PHE A N 1
ATOM 735 C CA . PHE A 1 93 ? -14.522 -2.248 14.176 1.00 96.25 93 PHE A CA 1
ATOM 736 C C . PHE A 1 93 ? -15.849 -2.143 14.935 1.00 96.25 93 PHE A C 1
ATOM 738 O O . PHE A 1 93 ? -15.853 -2.310 16.150 1.00 96.25 93 PHE A O 1
ATOM 745 N N . ARG A 1 94 ? -16.972 -1.893 14.250 1.00 95.75 94 ARG A N 1
ATOM 746 C CA . ARG A 1 94 ? -18.308 -1.890 14.865 1.00 95.75 94 ARG A CA 1
ATOM 747 C C . ARG A 1 94 ? -18.788 -3.292 15.227 1.00 95.75 94 ARG A C 1
ATOM 749 O O . ARG A 1 94 ? -19.465 -3.450 16.234 1.00 95.75 94 ARG A O 1
ATOM 756 N N . THR A 1 95 ? -18.442 -4.289 14.419 1.00 94.06 95 THR A N 1
ATOM 757 C CA . THR A 1 95 ? -18.795 -5.697 14.665 1.00 94.06 95 THR A CA 1
ATOM 758 C C . THR A 1 95 ? -17.840 -6.411 15.620 1.00 94.06 95 THR A C 1
ATOM 760 O O . THR A 1 95 ? -18.074 -7.564 15.960 1.00 94.06 95 THR A O 1
ATOM 763 N N . ASP A 1 96 ? -16.746 -5.765 16.022 1.00 93.75 96 ASP A N 1
ATOM 764 C CA . ASP A 1 96 ? -15.753 -6.343 16.919 1.00 93.75 96 ASP A CA 1
ATOM 765 C C . ASP A 1 96 ? -16.026 -5.930 18.373 1.00 93.75 96 ASP A C 1
ATOM 767 O O . ASP A 1 96 ? -15.973 -4.751 18.721 1.00 93.75 96 ASP A O 1
ATOM 771 N N . GLU A 1 97 ? -16.305 -6.908 19.236 1.00 90.62 97 GLU A N 1
ATOM 772 C CA . GLU A 1 97 ? -16.772 -6.667 20.610 1.00 90.62 97 GLU A CA 1
ATOM 773 C C . GLU A 1 97 ? -15.672 -6.193 21.579 1.00 90.62 97 GLU A C 1
ATOM 775 O O . GLU A 1 97 ? -15.963 -5.820 22.720 1.00 90.62 97 GLU A O 1
ATOM 780 N N . ARG A 1 98 ? -14.398 -6.174 21.158 1.00 92.62 98 ARG A N 1
ATOM 781 C CA . ARG A 1 98 ? -13.280 -5.806 22.039 1.00 92.62 98 ARG A CA 1
ATOM 782 C C . ARG A 1 98 ? -13.350 -4.326 22.412 1.00 92.62 98 ARG A C 1
ATOM 784 O O . ARG A 1 98 ? -13.600 -3.451 21.588 1.00 92.62 98 ARG A O 1
ATOM 791 N N . GLU A 1 99 ? -13.021 -4.010 23.661 1.00 87.81 99 GLU A N 1
ATOM 792 C CA . GLU A 1 99 ? -13.086 -2.629 24.161 1.00 87.81 99 GLU A CA 1
ATOM 793 C C . GLU A 1 99 ? -12.125 -1.673 23.424 1.00 87.81 99 GLU A C 1
ATOM 795 O O . GLU A 1 99 ? -12.414 -0.493 23.214 1.00 87.81 99 GLU A O 1
ATOM 800 N N . SER A 1 100 ? -10.985 -2.191 22.955 1.00 88.62 100 SER A N 1
ATOM 801 C CA . SER A 1 100 ? -10.063 -1.457 22.082 1.00 88.62 100 SER A CA 1
ATOM 802 C C . SER A 1 100 ? -10.705 -1.051 20.749 1.00 88.62 100 SER A 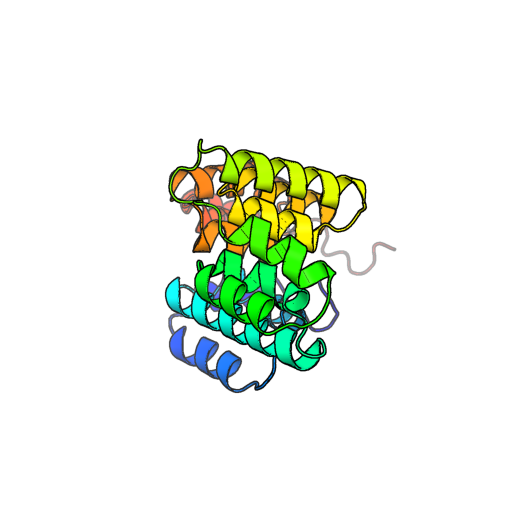C 1
ATOM 804 O O . SER A 1 100 ? -10.363 0.007 20.214 1.00 88.62 100 SER A O 1
ATOM 806 N N . SER A 1 101 ? -11.651 -1.841 20.240 1.00 91.69 101 SER A N 1
ATOM 807 C CA . SER A 1 101 ? -12.357 -1.588 18.984 1.00 91.69 101 SER A CA 1
ATOM 808 C C . SER A 1 101 ? -13.375 -0.465 19.107 1.00 91.69 101 SER A C 1
ATOM 810 O O . SER A 1 101 ? -13.436 0.381 18.219 1.00 91.69 101 SER A O 1
ATOM 812 N N . LYS A 1 102 ? -14.066 -0.342 20.247 1.00 92.44 102 LYS A N 1
ATOM 813 C CA . LYS A 1 102 ? -14.958 0.801 20.521 1.00 92.44 102 LYS A CA 1
ATOM 814 C C . LYS A 1 102 ? -14.200 2.131 20.530 1.00 92.44 102 LYS A C 1
ATOM 816 O O . LYS A 1 102 ? -14.619 3.097 19.893 1.00 92.44 102 LYS A O 1
ATOM 821 N N . LYS A 1 103 ? -13.035 2.172 21.193 1.00 91.88 103 LYS A N 1
ATOM 822 C CA . LYS A 1 103 ? -12.158 3.361 21.212 1.00 91.88 103 LYS A CA 1
ATOM 823 C C . LYS A 1 103 ? -11.655 3.717 19.814 1.00 91.88 103 LYS A C 1
ATOM 825 O O . LYS A 1 103 ? -11.610 4.894 19.459 1.00 91.88 103 LYS A O 1
ATOM 830 N N . MET A 1 104 ? -11.288 2.706 19.027 1.00 93.81 104 MET A N 1
ATOM 831 C CA . MET A 1 104 ? -10.878 2.896 17.638 1.00 93.81 104 MET A CA 1
ATOM 832 C C . MET A 1 104 ? -12.025 3.449 16.789 1.00 93.81 104 MET A C 1
ATOM 834 O O . MET A 1 104 ? -11.836 4.428 16.070 1.00 93.81 104 MET A O 1
ATOM 838 N N . LEU A 1 105 ? -13.224 2.878 16.912 1.00 94.75 105 LEU A N 1
ATOM 839 C CA . LEU A 1 105 ? -14.398 3.301 16.158 1.00 94.75 105 LEU A CA 1
ATOM 840 C C . LEU A 1 105 ? -14.738 4.773 16.411 1.00 94.75 105 LEU A C 1
ATOM 842 O O . LEU A 1 105 ? -14.901 5.518 15.450 1.00 94.75 105 LEU A O 1
ATOM 846 N N . GLY A 1 106 ? -14.721 5.226 17.669 1.00 94.19 106 GLY A N 1
ATOM 847 C CA . GLY A 1 106 ? -14.962 6.636 17.999 1.00 94.19 106 GLY A CA 1
ATOM 848 C C . GLY A 1 106 ? -13.938 7.602 17.383 1.00 94.19 106 GLY A C 1
ATOM 849 O O . GLY A 1 106 ? -14.262 8.749 17.075 1.00 94.19 106 GLY A O 1
ATOM 850 N N . LEU A 1 107 ? -12.696 7.158 17.145 1.00 94.75 107 LEU A N 1
ATOM 851 C CA . LEU A 1 107 ? -11.730 7.936 16.365 1.00 94.75 107 LEU A CA 1
ATOM 852 C C . LEU A 1 107 ? -12.096 7.952 14.883 1.00 94.75 107 LEU A C 1
ATOM 854 O O . LEU A 1 107 ? -12.040 9.013 14.259 1.00 94.75 107 LEU A O 1
ATOM 858 N N . LEU A 1 108 ? -12.431 6.787 14.328 1.00 95.81 108 LEU A N 1
ATOM 859 C CA . LEU A 1 108 ? -12.712 6.612 12.907 1.00 95.81 108 LEU A CA 1
ATOM 860 C C . LEU A 1 108 ? -13.997 7.327 12.478 1.00 95.81 108 LEU A C 1
ATOM 862 O O . LEU A 1 108 ? -14.082 7.764 11.336 1.00 95.81 108 LEU A O 1
ATOM 866 N N . GLU A 1 109 ? -14.987 7.474 13.358 1.00 95.31 109 GLU A N 1
ATOM 867 C CA . GLU A 1 109 ? -16.265 8.145 13.072 1.00 95.31 109 GLU A CA 1
ATOM 868 C C . GLU A 1 109 ? -16.135 9.640 12.763 1.00 95.31 109 GLU A C 1
ATOM 870 O O . GLU A 1 109 ? -17.039 10.211 12.157 1.00 95.31 109 GLU A O 1
ATOM 875 N N . ARG A 1 110 ? -14.988 10.251 13.076 1.00 95.12 110 ARG A N 1
ATOM 876 C CA . ARG A 1 110 ? -14.678 11.635 12.703 1.00 95.12 110 ARG A CA 1
ATOM 877 C C . ARG A 1 110 ? -14.646 11.832 11.183 1.00 95.12 110 ARG A C 1
ATOM 879 O O . ARG A 1 110 ? -14.491 10.884 10.410 1.00 95.12 110 ARG A O 1
ATOM 886 N N . ASP A 1 111 ? -14.761 13.090 10.768 1.00 94.00 111 ASP A N 1
ATOM 887 C CA . ASP A 1 111 ? -14.666 13.465 9.361 1.00 94.00 111 ASP A CA 1
ATOM 888 C C . ASP A 1 111 ? -13.208 13.675 8.924 1.00 94.00 111 ASP A C 1
ATOM 890 O O . ASP A 1 111 ? -12.520 14.568 9.416 1.00 94.00 111 ASP A O 1
ATOM 894 N N . PHE A 1 112 ? -12.755 12.845 7.984 1.00 94.69 112 PHE A N 1
ATOM 895 C CA . PHE A 1 112 ? -11.414 12.879 7.389 1.00 94.69 112 PHE A CA 1
ATOM 896 C C . PHE A 1 112 ? -11.408 13.502 5.979 1.00 94.69 112 PHE A C 1
ATOM 898 O O . PHE A 1 112 ? -10.419 13.375 5.249 1.00 94.69 112 PHE A O 1
ATOM 905 N N . SER A 1 113 ? -12.502 14.153 5.567 1.00 92.00 113 SER A N 1
ATOM 906 C CA . SER A 1 113 ? -12.649 14.792 4.257 1.00 92.00 113 SER A CA 1
ATOM 907 C C . SER A 1 113 ? -11.570 15.857 4.012 1.00 92.00 113 SER A C 1
ATOM 909 O O . SER A 1 113 ? -10.816 15.727 3.045 1.00 92.00 113 SER A O 1
ATOM 911 N N . ASP A 1 114 ? -11.414 16.820 4.923 1.00 91.69 114 ASP A N 1
ATOM 912 C CA . ASP A 1 114 ? -10.414 17.892 4.860 1.00 91.69 114 ASP A CA 1
ATOM 913 C C . ASP A 1 114 ? -9.048 17.438 5.415 1.00 91.69 114 ASP A C 1
ATOM 915 O O . ASP A 1 114 ? -8.934 17.228 6.629 1.00 91.69 114 ASP A O 1
ATOM 919 N N . PRO A 1 115 ? -7.981 17.349 4.591 1.00 87.56 115 PRO A N 1
ATOM 920 C CA . PRO A 1 115 ? -6.631 16.987 5.038 1.00 87.56 115 PRO A CA 1
ATOM 921 C C . PRO A 1 115 ? -6.066 17.870 6.164 1.00 87.56 115 PRO A C 1
ATOM 923 O O . PRO 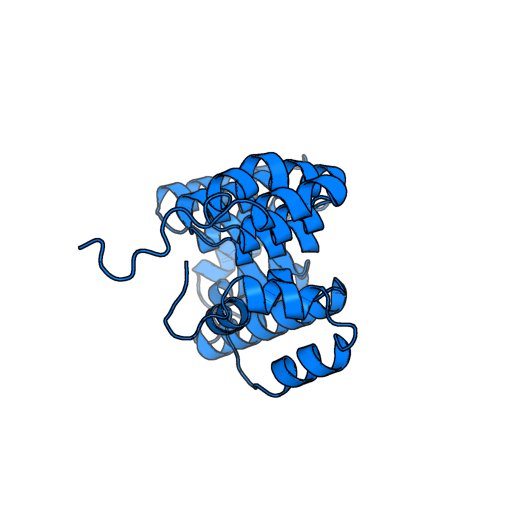A 1 115 ? -5.237 17.404 6.946 1.00 87.56 115 PRO A O 1
ATOM 926 N N . LYS A 1 116 ? -6.501 19.133 6.272 1.00 90.25 116 LYS A N 1
ATOM 927 C CA . LYS A 1 116 ? -6.081 20.065 7.335 1.00 90.25 116 LYS A CA 1
ATOM 928 C C . LYS A 1 116 ? -6.984 20.003 8.569 1.00 90.25 116 LYS A C 1
ATOM 930 O O . LYS A 1 116 ? -6.645 20.587 9.601 1.00 90.25 116 LYS A O 1
ATOM 935 N N . GLY A 1 117 ? -8.082 19.255 8.492 1.00 93.94 117 GLY A N 1
ATOM 936 C CA . GLY A 1 117 ? -9.072 19.113 9.546 1.00 93.94 117 GLY A CA 1
ATOM 937 C C . GLY A 1 117 ? -8.530 18.448 10.812 1.00 93.94 117 GLY A C 1
ATOM 938 O O . GLY A 1 117 ? -7.586 17.650 10.799 1.00 93.94 117 GLY A O 1
ATOM 939 N N . LYS A 1 118 ? -9.186 18.740 11.939 1.00 95.56 118 LYS A N 1
ATOM 940 C CA . LYS A 1 118 ? -8.806 18.246 13.273 1.00 95.56 118 LYS A CA 1
ATOM 941 C C . LYS A 1 118 ? -8.704 16.717 13.339 1.00 95.56 118 LYS A C 1
ATOM 943 O O . LYS A 1 118 ? -7.832 16.198 14.029 1.00 95.56 118 LYS A O 1
ATOM 948 N N . ALA A 1 119 ? -9.555 15.983 12.618 1.00 96.56 119 ALA A N 1
ATOM 949 C CA . ALA A 1 119 ? -9.512 14.520 12.597 1.00 96.56 119 ALA A CA 1
ATOM 950 C C . ALA A 1 119 ? -8.198 13.984 12.008 1.00 96.56 119 ALA A C 1
ATOM 952 O O . ALA A 1 119 ? -7.570 13.115 12.613 1.00 96.56 119 ALA A O 1
ATOM 953 N N . ASN A 1 120 ? -7.747 14.547 10.880 1.00 96.44 120 ASN A N 1
ATOM 954 C CA . ASN A 1 120 ? -6.482 14.187 10.241 1.00 96.44 120 ASN A CA 1
ATOM 955 C C . ASN A 1 120 ? -5.284 14.531 11.140 1.00 96.44 120 ASN A C 1
ATOM 957 O O . ASN A 1 120 ? -4.378 13.713 11.295 1.00 96.44 120 ASN A O 1
ATOM 961 N N . GLN A 1 121 ? -5.312 15.680 11.824 1.00 97.19 121 GLN A N 1
ATOM 962 C CA . GLN A 1 121 ? -4.280 16.044 12.806 1.00 97.19 121 GLN A CA 1
ATOM 963 C C . GLN A 1 121 ? -4.210 15.044 13.971 1.00 97.19 121 GLN A C 1
ATOM 965 O O . GLN A 1 121 ? -3.124 14.603 14.349 1.00 97.19 121 GLN A O 1
ATOM 970 N N . VAL A 1 122 ? -5.366 14.629 14.502 1.00 97.38 122 VAL A N 1
ATOM 971 C CA . VAL A 1 122 ? -5.445 13.610 15.559 1.00 97.38 122 VAL A CA 1
ATOM 972 C C . VAL A 1 122 ? -4.932 12.258 15.060 1.00 97.38 122 VAL A C 1
ATOM 974 O O . VAL A 1 122 ? -4.126 11.633 15.745 1.00 97.38 122 VAL A O 1
ATOM 977 N N . ALA A 1 123 ? -5.333 11.807 13.868 1.00 97.62 123 ALA A N 1
ATOM 978 C CA . ALA A 1 123 ? -4.830 10.556 13.294 1.00 97.62 123 ALA A CA 1
ATOM 979 C C . ALA A 1 123 ? -3.313 10.597 13.064 1.00 97.62 123 ALA A C 1
ATOM 981 O O . ALA A 1 123 ? -2.626 9.627 13.381 1.00 97.62 123 ALA A O 1
ATOM 982 N N . LYS A 1 124 ? -2.770 11.735 12.616 1.00 97.88 124 LYS A N 1
ATOM 983 C CA . LYS A 1 124 ? -1.323 11.943 12.489 1.00 97.88 124 LYS A CA 1
ATOM 984 C C . LYS A 1 124 ? -0.615 11.841 13.844 1.00 97.88 124 LYS A C 1
ATOM 986 O O . LYS A 1 124 ? 0.400 11.160 13.944 1.00 97.88 124 LYS A O 1
ATOM 991 N N . ALA A 1 125 ? -1.148 12.462 14.896 1.00 97.88 125 ALA A N 1
ATOM 992 C CA . ALA A 1 125 ? -0.581 12.358 16.244 1.00 97.88 125 ALA A CA 1
ATOM 993 C C . ALA A 1 125 ? -0.614 10.912 16.775 1.00 97.88 125 ALA A C 1
ATOM 995 O O . ALA A 1 125 ? 0.357 10.435 17.364 1.00 97.88 125 ALA A O 1
ATOM 996 N N . VAL A 1 126 ? -1.699 10.180 16.505 1.00 97.38 126 VAL A N 1
ATOM 997 C CA . VAL A 1 126 ? -1.810 8.753 16.837 1.00 97.38 126 VAL A CA 1
ATOM 998 C C . VAL A 1 126 ? -0.782 7.919 16.064 1.00 97.38 126 VAL A C 1
ATOM 1000 O O . VAL A 1 126 ? -0.161 7.036 16.656 1.00 97.38 126 VAL A O 1
ATOM 1003 N N . ALA A 1 127 ? -0.530 8.222 14.786 1.00 98.12 127 ALA A N 1
ATOM 1004 C CA . ALA A 1 127 ? 0.528 7.572 14.010 1.00 98.12 127 ALA A CA 1
ATOM 1005 C C . ALA A 1 127 ? 1.903 7.742 14.675 1.00 98.12 127 ALA A C 1
ATOM 1007 O O . ALA A 1 127 ? 2.626 6.761 14.858 1.00 98.12 127 ALA A O 1
ATOM 1008 N N . VAL A 1 128 ? 2.234 8.963 15.111 1.00 97.81 128 VAL A N 1
ATOM 1009 C CA . VAL A 1 128 ? 3.491 9.257 15.823 1.00 97.81 128 VAL A CA 1
ATOM 1010 C C . VAL A 1 128 ? 3.596 8.469 17.131 1.00 97.81 128 VAL A C 1
ATOM 1012 O O . VAL A 1 128 ? 4.649 7.903 17.421 1.00 97.81 128 VAL A O 1
ATOM 1015 N N . ASN A 1 129 ? 2.501 8.335 17.883 1.00 97.62 129 ASN A N 1
ATOM 1016 C CA . ASN A 1 129 ? 2.477 7.507 19.091 1.00 97.62 129 ASN A CA 1
ATOM 1017 C C . ASN A 1 129 ? 2.698 6.010 18.803 1.00 97.62 129 ASN A C 1
ATOM 1019 O O . ASN A 1 129 ? 3.346 5.314 19.583 1.00 97.62 129 ASN A O 1
ATOM 1023 N N . PHE A 1 130 ? 2.184 5.488 17.685 1.00 97.44 130 PHE A N 1
ATOM 1024 C CA . PHE A 1 130 ? 2.477 4.112 17.278 1.00 97.44 130 PHE A CA 1
ATOM 1025 C C . PHE A 1 130 ? 3.947 3.927 16.897 1.00 97.44 130 PHE A C 1
ATOM 1027 O O . PHE A 1 130 ? 4.534 2.910 17.275 1.00 97.44 130 PHE A O 1
ATOM 1034 N N . MET A 1 131 ? 4.552 4.901 16.209 1.00 97.00 131 MET A N 1
ATOM 1035 C CA . MET A 1 131 ? 5.982 4.865 15.888 1.00 97.00 131 MET A CA 1
ATOM 1036 C C . MET A 1 131 ? 6.847 4.833 17.143 1.00 97.00 131 MET A C 1
ATOM 1038 O O . MET A 1 131 ? 7.734 3.989 17.237 1.00 97.00 131 MET A O 1
ATOM 1042 N N . SER A 1 132 ? 6.554 5.677 18.139 1.00 96.31 132 SER A N 1
ATOM 1043 C CA . SER A 1 132 ? 7.331 5.720 19.386 1.00 96.31 132 SER A CA 1
ATOM 1044 C C . SER A 1 132 ? 7.257 4.415 20.191 1.00 96.31 132 SER A C 1
ATOM 1046 O O . SER A 1 132 ? 8.055 4.203 21.095 1.00 96.31 132 SER A O 1
ATOM 1048 N N . ARG A 1 133 ? 6.296 3.537 19.875 1.00 97.25 133 ARG A N 1
ATOM 1049 C CA . ARG A 1 133 ? 6.108 2.208 20.478 1.00 97.25 133 ARG A CA 1
ATOM 1050 C C . ARG A 1 133 ? 6.565 1.061 19.567 1.00 97.25 133 ARG A C 1
ATOM 1052 O O . ARG A 1 133 ? 6.213 -0.086 19.824 1.00 97.25 133 ARG A O 1
ATOM 1059 N N . GLY A 1 134 ? 7.254 1.352 18.462 1.00 96.44 134 GLY A N 1
ATOM 1060 C CA . GLY A 1 134 ? 7.723 0.347 17.499 1.00 96.44 134 GLY A CA 1
ATOM 1061 C C . GLY A 1 134 ? 6.616 -0.337 16.685 1.00 96.44 134 GLY A C 1
ATOM 1062 O O . GLY A 1 134 ? 6.857 -1.332 16.007 1.00 96.44 134 GLY A O 1
ATOM 1063 N N . ARG A 1 135 ? 5.376 0.169 16.717 1.00 97.38 135 ARG A N 1
ATOM 1064 C CA . ARG A 1 135 ? 4.224 -0.421 16.010 1.00 97.38 135 ARG A CA 1
ATOM 1065 C C . ARG A 1 135 ? 4.066 0.197 14.620 1.00 97.38 135 ARG A C 1
ATOM 1067 O O . ARG A 1 135 ? 3.049 0.817 14.311 1.00 97.38 135 ARG A O 1
ATOM 1074 N N . PHE A 1 136 ? 5.077 0.024 13.776 1.00 98.12 136 PHE A N 1
ATOM 1075 C CA . PHE A 1 136 ? 5.208 0.754 12.511 1.00 98.12 136 PHE A CA 1
ATOM 1076 C C . PHE A 1 136 ? 4.085 0.485 11.497 1.00 98.12 136 PHE A C 1
ATOM 1078 O O . PHE A 1 136 ? 3.598 1.430 10.890 1.00 98.12 136 PHE A O 1
ATOM 1085 N N . ILE A 1 137 ? 3.589 -0.753 11.366 1.00 97.06 137 ILE A N 1
ATOM 1086 C CA . ILE A 1 137 ? 2.455 -1.068 10.466 1.00 97.06 137 ILE A CA 1
ATOM 1087 C C . ILE A 1 137 ? 1.204 -0.251 10.822 1.00 97.06 137 ILE A C 1
ATOM 1089 O O . ILE A 1 137 ? 0.534 0.290 9.942 1.00 97.06 137 ILE A O 1
ATOM 1093 N N . ASN A 1 138 ? 0.921 -0.098 12.118 1.00 97.19 138 ASN A N 1
ATOM 1094 C CA . ASN A 1 138 ? -0.192 0.733 12.573 1.00 97.19 138 ASN A CA 1
ATOM 1095 C C . ASN A 1 138 ? 0.079 2.214 12.312 1.00 97.19 138 ASN A C 1
ATOM 1097 O O . ASN A 1 138 ? -0.826 2.929 11.895 1.00 97.19 138 ASN A O 1
ATOM 1101 N N . ALA A 1 139 ? 1.315 2.674 12.523 1.00 98.44 139 ALA A N 1
ATOM 1102 C CA . ALA A 1 139 ? 1.684 4.050 12.216 1.00 98.44 139 ALA A CA 1
ATOM 1103 C C . ALA A 1 139 ? 1.433 4.385 10.738 1.00 98.44 139 ALA A C 1
ATOM 1105 O O . ALA A 1 139 ? 0.791 5.391 10.451 1.00 98.44 139 ALA A O 1
ATOM 1106 N N . VAL A 1 140 ? 1.845 3.513 9.809 1.00 98.62 140 VAL A N 1
ATOM 1107 C CA . VAL A 1 140 ? 1.570 3.678 8.371 1.00 98.62 140 VAL A CA 1
ATOM 1108 C C . VAL A 1 140 ? 0.064 3.757 8.112 1.00 98.62 140 VAL A C 1
ATOM 1110 O O . VAL A 1 140 ? -0.382 4.677 7.431 1.00 98.62 140 VAL A O 1
ATOM 1113 N N . ALA A 1 141 ? -0.738 2.860 8.700 1.00 98.38 141 ALA A N 1
ATOM 1114 C CA . ALA A 1 141 ? -2.193 2.868 8.521 1.00 98.38 141 ALA A CA 1
ATOM 1115 C C . ALA A 1 141 ? -2.826 4.202 8.957 1.00 98.38 141 ALA A C 1
ATOM 1117 O O . ALA A 1 141 ? -3.676 4.751 8.255 1.00 98.38 141 ALA A O 1
ATOM 1118 N N . PHE A 1 142 ? -2.373 4.754 10.086 1.00 98.31 142 PHE A N 1
ATOM 1119 C CA . PHE A 1 142 ? -2.843 6.041 10.593 1.00 98.31 142 PHE A CA 1
ATOM 1120 C C . PHE A 1 142 ? -2.327 7.239 9.795 1.00 98.31 142 PHE A C 1
ATOM 1122 O O . PHE A 1 142 ? -3.068 8.205 9.627 1.00 98.31 142 PHE A O 1
ATOM 1129 N N . PHE A 1 143 ? -1.107 7.189 9.257 1.00 98.50 143 PHE A N 1
ATOM 1130 C CA . PHE A 1 143 ? -0.637 8.208 8.319 1.00 98.50 143 PHE A CA 1
ATOM 1131 C C . PHE A 1 143 ? -1.454 8.201 7.022 1.00 98.50 143 PHE A C 1
ATOM 1133 O O . PHE A 1 143 ? -1.837 9.272 6.551 1.00 98.50 143 PHE A O 1
ATOM 1140 N N . CYS A 1 144 ? -1.804 7.023 6.492 1.00 98.31 144 CYS A N 1
ATOM 1141 C CA . CYS A 1 144 ? -2.722 6.897 5.357 1.00 98.31 144 CYS A CA 1
ATOM 1142 C C . CYS A 1 144 ? -4.115 7.455 5.686 1.00 98.31 144 CYS A C 1
ATOM 1144 O O . CYS A 1 144 ? -4.670 8.201 4.884 1.00 98.31 144 CYS A O 1
ATOM 1146 N N . LEU A 1 145 ? -4.663 7.154 6.871 1.00 97.94 145 LEU A N 1
ATOM 1147 C CA . LEU A 1 145 ? -5.929 7.731 7.347 1.00 97.94 145 LEU A CA 1
ATOM 1148 C C . LEU A 1 145 ? -5.873 9.256 7.441 1.00 97.94 145 LEU A C 1
ATOM 1150 O O . LEU A 1 145 ? -6.819 9.918 7.034 1.00 97.94 145 LEU A O 1
ATOM 1154 N N . ALA A 1 146 ? -4.757 9.793 7.931 1.00 97.62 146 ALA A N 1
ATOM 1155 C CA . ALA A 1 146 ? -4.512 11.223 8.063 1.00 97.62 146 ALA A CA 1
ATOM 1156 C C . ALA A 1 146 ? -4.218 11.936 6.726 1.00 97.62 146 ALA A C 1
ATOM 1158 O O . ALA A 1 146 ? -3.854 13.113 6.741 1.00 97.62 146 ALA A O 1
ATOM 1159 N N . LYS A 1 147 ? -4.264 11.217 5.591 1.00 96.81 147 LYS A N 1
ATOM 1160 C CA . LYS A 1 147 ? -3.820 11.684 4.265 1.00 96.81 147 LYS A CA 1
ATOM 1161 C C . LYS A 1 147 ? -2.396 12.261 4.266 1.00 96.81 147 LYS A C 1
ATOM 1163 O O . LYS A 1 147 ? -2.051 13.109 3.453 1.00 96.81 147 LYS A O 1
ATOM 1168 N N . ASN A 1 148 ? -1.553 11.810 5.195 1.00 97.50 148 ASN A N 1
ATOM 1169 C CA . ASN A 1 148 ? -0.150 12.193 5.288 1.00 97.50 148 ASN A CA 1
ATOM 1170 C C . ASN A 1 148 ? 0.704 11.096 4.644 1.00 97.50 148 ASN A C 1
ATOM 1172 O O . ASN A 1 148 ? 1.362 10.306 5.324 1.00 97.50 148 ASN A O 1
ATOM 1176 N N . TYR A 1 149 ? 0.644 11.005 3.317 1.00 98.12 149 TYR A N 1
ATOM 1177 C CA . TYR A 1 149 ? 1.274 9.907 2.589 1.00 98.12 149 TYR A CA 1
ATOM 1178 C C . TYR A 1 149 ? 2.801 9.980 2.654 1.00 98.12 149 TYR A C 1
ATOM 1180 O O . TYR A 1 149 ? 3.432 8.941 2.834 1.00 98.12 149 TYR A O 1
ATOM 1188 N N . LYS A 1 150 ? 3.394 11.185 2.640 1.00 97.88 150 LYS A N 1
ATOM 1189 C CA . LYS A 1 150 ? 4.839 11.374 2.865 1.00 97.88 150 LYS A CA 1
ATOM 1190 C C . LYS A 1 150 ? 5.325 10.741 4.179 1.00 97.88 150 LYS A C 1
ATOM 1192 O O . LYS A 1 150 ? 6.327 10.031 4.181 1.00 97.88 150 LYS A O 1
ATOM 1197 N N . GLY A 1 151 ? 4.596 10.918 5.284 1.00 98.06 151 GLY A N 1
ATOM 1198 C CA . GLY A 1 151 ? 4.911 10.260 6.557 1.00 98.06 151 GLY A CA 1
ATOM 1199 C C . GLY A 1 151 ? 4.757 8.739 6.487 1.00 98.06 151 GLY A C 1
ATOM 1200 O O . GLY A 1 151 ? 5.613 8.008 6.979 1.00 98.06 151 GLY A O 1
ATOM 1201 N N . ALA A 1 152 ? 3.713 8.245 5.812 1.00 98.69 152 ALA A N 1
ATOM 1202 C CA . ALA A 1 152 ? 3.499 6.810 5.619 1.00 98.69 152 ALA A CA 1
ATOM 1203 C C . ALA A 1 152 ? 4.668 6.147 4.865 1.00 98.69 152 ALA A C 1
ATOM 1205 O O . ALA A 1 152 ? 5.174 5.109 5.298 1.00 98.69 152 ALA A O 1
ATOM 1206 N N . VAL A 1 153 ? 5.134 6.763 3.773 1.00 98.56 153 VAL A N 1
ATOM 1207 C CA . VAL A 1 153 ? 6.233 6.216 2.964 1.00 98.56 153 VAL A CA 1
ATOM 1208 C C . VAL A 1 153 ? 7.590 6.341 3.656 1.00 98.56 153 VAL A C 1
ATOM 1210 O O . VAL A 1 153 ? 8.406 5.434 3.530 1.00 98.56 153 VAL A O 1
ATOM 1213 N N . GLN A 1 154 ? 7.816 7.382 4.465 1.00 98.25 154 GLN A N 1
ATOM 1214 C CA . GLN A 1 154 ? 9.015 7.481 5.308 1.00 98.25 154 GLN A CA 1
ATOM 1215 C C . GLN A 1 154 ? 9.097 6.331 6.316 1.00 98.25 154 GLN A C 1
ATOM 1217 O O . GLN A 1 154 ? 10.164 5.748 6.500 1.00 98.25 154 GLN A O 1
ATOM 1222 N N . VAL A 1 155 ? 7.975 5.954 6.939 1.00 98.44 155 VAL A N 1
ATOM 1223 C CA . VAL A 1 155 ? 7.942 4.805 7.856 1.00 98.44 155 VAL A CA 1
ATOM 1224 C C . VAL A 1 155 ? 8.145 3.489 7.112 1.00 98.44 155 VAL A C 1
ATOM 1226 O O . VAL A 1 155 ? 8.906 2.640 7.583 1.00 98.44 155 VAL A O 1
ATOM 1229 N N . ALA A 1 156 ? 7.501 3.326 5.952 1.00 98.00 156 ALA A N 1
ATOM 1230 C CA . ALA A 1 156 ? 7.682 2.155 5.098 1.00 98.00 156 ALA A CA 1
ATOM 1231 C C . ALA A 1 156 ? 9.155 1.962 4.695 1.00 98.00 156 ALA A C 1
ATOM 1233 O O . ALA A 1 156 ? 9.676 0.855 4.796 1.00 98.00 156 ALA A O 1
ATOM 1234 N N . ALA A 1 157 ? 9.836 3.043 4.314 1.00 96.81 157 ALA A N 1
ATOM 1235 C CA . ALA A 1 157 ? 11.237 3.037 3.911 1.00 96.81 157 ALA A CA 1
ATOM 1236 C C . ALA A 1 157 ? 12.205 2.813 5.086 1.00 96.81 157 ALA A C 1
ATOM 1238 O O . ALA A 1 157 ? 12.998 1.875 5.071 1.00 96.81 157 ALA A O 1
ATOM 1239 N N . ASN A 1 158 ? 12.133 3.652 6.120 1.00 95.44 158 ASN A N 1
ATOM 1240 C CA . ASN A 1 158 ? 13.203 3.749 7.117 1.00 95.44 158 ASN A CA 1
ATOM 1241 C C . ASN A 1 158 ? 13.049 2.760 8.277 1.00 95.44 158 ASN A C 1
ATOM 1243 O O . ASN A 1 158 ? 14.044 2.299 8.833 1.00 95.44 158 ASN A O 1
ATOM 1247 N N . HIS A 1 159 ? 11.809 2.434 8.653 1.00 96.38 159 HIS A N 1
ATOM 1248 C CA . HIS A 1 159 ? 11.533 1.578 9.809 1.00 96.38 159 HIS A CA 1
ATOM 1249 C C . HIS A 1 159 ? 11.122 0.171 9.400 1.00 96.38 159 HIS A C 1
ATOM 1251 O O . HIS A 1 159 ? 11.675 -0.804 9.901 1.00 96.38 159 HIS A O 1
ATOM 1257 N N . LEU A 1 160 ? 10.153 0.065 8.487 1.00 96.00 160 LEU A N 1
ATOM 1258 C CA . LEU A 1 160 ? 9.691 -1.229 7.985 1.00 96.00 160 LEU A CA 1
ATOM 1259 C C . LEU A 1 160 ? 10.611 -1.802 6.929 1.00 96.00 160 LEU A C 1
ATOM 1261 O O . LEU A 1 160 ? 10.575 -3.014 6.721 1.00 96.00 160 LEU A O 1
ATOM 1265 N N . LYS A 1 161 ? 11.437 -0.952 6.301 1.00 94.50 161 LYS A N 1
ATOM 1266 C CA . LYS A 1 161 ? 12.428 -1.414 5.344 1.00 94.50 161 LYS A CA 1
ATOM 1267 C C . LYS A 1 161 ? 11.735 -2.215 4.214 1.00 94.50 161 LYS A C 1
ATOM 1269 O O . LYS A 1 161 ? 12.197 -3.259 3.771 1.00 94.50 161 LYS A O 1
ATOM 1274 N N . ASP A 1 162 ? 10.563 -1.731 3.791 1.00 95.31 162 ASP A N 1
ATOM 1275 C CA . ASP A 1 162 ? 9.634 -2.414 2.885 1.00 95.31 162 ASP A CA 1
ATOM 1276 C C . ASP A 1 162 ? 9.392 -1.558 1.622 1.00 95.31 162 ASP A C 1
ATOM 1278 O O . ASP A 1 162 ? 8.471 -0.729 1.582 1.00 95.31 162 ASP A O 1
ATOM 1282 N N . PRO A 1 163 ? 10.214 -1.735 0.568 1.00 95.19 163 PRO A N 1
ATOM 1283 C CA . PRO A 1 163 ? 10.092 -0.964 -0.668 1.00 95.19 163 PRO A CA 1
ATOM 1284 C C . PRO A 1 163 ? 8.812 -1.301 -1.451 1.00 95.19 163 PRO A C 1
ATOM 1286 O O . PRO A 1 163 ? 8.325 -0.479 -2.227 1.00 95.19 163 PRO A O 1
ATOM 1289 N N . HIS A 1 164 ? 8.220 -2.480 -1.235 1.00 96.06 164 HIS A N 1
ATOM 1290 C CA . HIS A 1 164 ? 6.946 -2.843 -1.855 1.00 96.06 164 HIS A CA 1
ATOM 1291 C C . HIS A 1 164 ? 5.794 -2.064 -1.227 1.00 96.06 164 HIS A C 1
ATOM 1293 O O . HIS A 1 164 ? 4.949 -1.534 -1.950 1.00 96.06 164 HIS A O 1
ATOM 1299 N N . LEU A 1 165 ? 5.778 -1.941 0.103 1.00 98.12 165 LEU A N 1
ATOM 1300 C CA . LEU A 1 165 ? 4.782 -1.144 0.816 1.00 98.12 165 LEU A CA 1
ATOM 1301 C C . LEU A 1 165 ? 4.901 0.330 0.434 1.00 98.12 165 LEU A C 1
ATOM 1303 O O . LEU A 1 165 ? 3.890 0.960 0.122 1.00 98.12 165 LEU A O 1
ATOM 1307 N N . PHE A 1 166 ? 6.133 0.849 0.391 1.00 98.44 166 PHE A N 1
ATOM 1308 C CA . PHE A 1 166 ? 6.428 2.184 -0.125 1.00 98.44 166 PHE A CA 1
ATOM 1309 C C . PHE A 1 166 ? 5.794 2.382 -1.507 1.00 98.44 166 PHE A C 1
ATOM 1311 O O . PHE A 1 166 ? 4.997 3.299 -1.712 1.00 98.44 166 PHE A O 1
ATOM 1318 N N . MET A 1 167 ? 6.109 1.480 -2.444 1.00 98.00 167 MET A N 1
ATOM 1319 C CA . MET A 1 167 ? 5.665 1.579 -3.830 1.00 98.00 167 MET A CA 1
ATOM 1320 C C . MET A 1 167 ? 4.138 1.523 -3.942 1.00 98.00 167 MET A C 1
ATOM 1322 O O . MET A 1 167 ? 3.552 2.306 -4.684 1.00 98.00 167 MET A O 1
ATOM 1326 N N . VAL A 1 168 ? 3.464 0.654 -3.184 1.00 98.44 168 VAL A N 1
ATOM 1327 C CA . VAL A 1 168 ? 1.994 0.584 -3.180 1.00 98.44 168 VAL A CA 1
ATOM 1328 C C . VAL A 1 168 ? 1.367 1.886 -2.676 1.00 98.44 168 VAL A C 1
ATOM 1330 O O . VAL A 1 168 ? 0.428 2.373 -3.303 1.00 98.44 168 VAL A O 1
ATOM 1333 N N . ILE A 1 169 ? 1.878 2.482 -1.593 1.00 98.62 169 ILE A N 1
ATOM 1334 C CA . ILE A 1 169 ? 1.356 3.756 -1.065 1.00 98.62 169 ILE A CA 1
ATOM 1335 C C . ILE A 1 169 ? 1.511 4.863 -2.115 1.00 98.62 169 ILE A C 1
ATOM 1337 O O . ILE A 1 169 ? 0.526 5.504 -2.486 1.00 98.62 169 ILE A O 1
ATOM 1341 N N . CYS A 1 170 ? 2.717 5.024 -2.663 1.00 98.25 170 CYS A N 1
ATOM 1342 C CA . CYS A 1 170 ? 3.001 5.976 -3.734 1.00 98.25 170 CYS A CA 1
ATOM 1343 C C . CYS A 1 170 ? 2.081 5.783 -4.946 1.00 98.25 170 CYS A C 1
ATOM 1345 O O . CYS A 1 170 ? 1.532 6.735 -5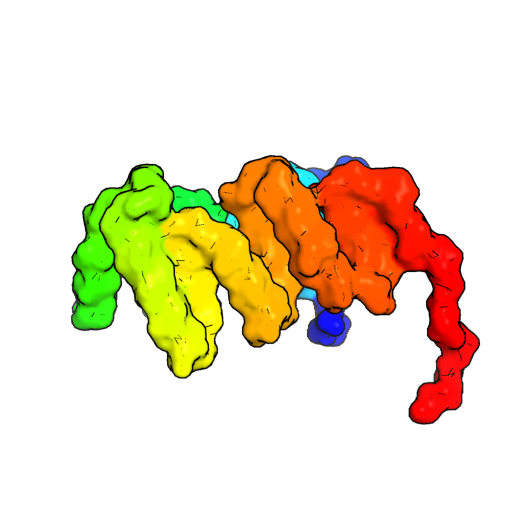.493 1.00 98.25 170 CYS A O 1
ATOM 1347 N N . ARG A 1 171 ? 1.876 4.535 -5.373 1.00 97.62 171 ARG A N 1
ATOM 1348 C CA . ARG A 1 171 ? 1.102 4.225 -6.578 1.00 97.62 171 ARG A CA 1
ATOM 1349 C C . ARG A 1 171 ? -0.406 4.248 -6.389 1.00 97.62 171 ARG A C 1
ATOM 1351 O O . ARG A 1 171 ? -1.084 4.343 -7.407 1.00 97.62 171 ARG A O 1
ATOM 1358 N N . LEU A 1 172 ? -0.937 4.113 -5.171 1.00 98.25 172 LEU A N 1
ATOM 1359 C CA . LEU A 1 172 ? -2.382 3.999 -4.913 1.00 98.25 172 LEU A CA 1
ATOM 1360 C C . LEU A 1 172 ? -3.002 5.187 -4.172 1.00 98.25 172 LEU A C 1
ATOM 1362 O O . LEU A 1 172 ? -4.233 5.322 -4.232 1.00 98.25 172 LEU A O 1
ATOM 1366 N N . LEU A 1 173 ? -2.192 6.036 -3.532 1.00 97.75 173 LEU A N 1
ATOM 1367 C CA . LEU A 1 173 ? -2.666 7.152 -2.706 1.00 97.75 173 LEU A CA 1
ATOM 1368 C C . LEU A 1 173 ? -2.137 8.527 -3.131 1.00 97.75 173 LEU A C 1
ATOM 1370 O O . LEU A 1 173 ? -2.891 9.489 -3.035 1.00 97.75 173 LEU A O 1
ATOM 1374 N N . MET A 1 174 ? -0.897 8.617 -3.618 1.00 97.44 174 MET A N 1
ATOM 1375 C CA . MET A 1 174 ? -0.287 9.897 -4.002 1.00 97.44 174 MET A CA 1
ATOM 1376 C C . MET A 1 174 ? -0.712 10.340 -5.409 1.00 97.44 174 MET A C 1
ATOM 1378 O O . MET A 1 174 ? -1.053 9.506 -6.266 1.00 97.44 174 MET A O 1
ATOM 1382 N N . ASP A 1 175 ? -0.676 11.655 -5.630 1.00 96.56 175 ASP A N 1
ATOM 1383 C CA . ASP A 1 175 ? -0.717 12.257 -6.963 1.00 96.56 175 ASP A CA 1
ATOM 1384 C C . ASP A 1 175 ? 0.625 12.083 -7.698 1.00 96.56 175 ASP A C 1
ATOM 1386 O O . ASP A 1 175 ? 1.560 11.461 -7.190 1.00 96.56 175 ASP A O 1
ATOM 1390 N N . GLU A 1 176 ? 0.699 12.542 -8.946 1.00 95.81 176 GLU A N 1
ATOM 1391 C CA . GLU A 1 176 ? 1.869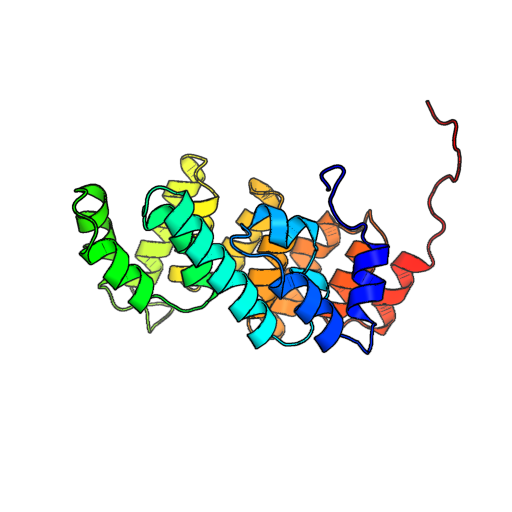 12.319 -9.795 1.00 95.81 176 GLU A CA 1
ATOM 1392 C C . GLU A 1 176 ? 3.133 13.025 -9.287 1.00 95.81 176 GLU A C 1
ATOM 1394 O O . GLU A 1 176 ? 4.200 12.400 -9.268 1.00 95.81 176 GLU A O 1
ATOM 1399 N N . ASP A 1 177 ? 3.010 14.271 -8.829 1.00 96.81 177 ASP A N 1
ATOM 1400 C CA . ASP A 1 177 ? 4.138 15.079 -8.365 1.00 96.81 177 ASP A CA 1
ATOM 1401 C C . ASP A 1 177 ? 4.653 14.581 -7.010 1.00 96.81 177 ASP A C 1
ATOM 1403 O O . ASP A 1 177 ? 5.852 14.319 -6.863 1.00 96.81 177 ASP A O 1
ATOM 1407 N N . GLU A 1 178 ? 3.759 14.345 -6.043 1.00 96.81 178 GLU A N 1
ATOM 1408 C CA . GLU A 1 178 ? 4.106 13.789 -4.731 1.00 96.81 178 GLU A CA 1
ATOM 1409 C C . GLU A 1 178 ? 4.738 12.397 -4.881 1.00 96.81 178 GLU A C 1
ATOM 1411 O O . GLU A 1 178 ? 5.744 12.085 -4.227 1.00 96.81 178 GLU A O 1
ATOM 1416 N N . ARG A 1 179 ? 4.201 11.563 -5.785 1.00 97.62 179 ARG A N 1
ATOM 1417 C CA . ARG A 1 179 ? 4.760 10.244 -6.105 1.00 97.62 179 ARG A CA 1
ATOM 1418 C C . ARG A 1 179 ? 6.166 10.368 -6.672 1.00 97.62 179 ARG A C 1
ATOM 1420 O O . ARG A 1 179 ? 7.070 9.688 -6.190 1.00 97.62 179 ARG A O 1
ATOM 1427 N N . LYS A 1 180 ? 6.355 11.196 -7.703 1.00 97.69 180 LYS A N 1
ATOM 1428 C CA . LYS A 1 180 ? 7.652 11.385 -8.360 1.00 97.69 180 LYS A CA 1
ATOM 1429 C C . LYS A 1 180 ? 8.696 11.873 -7.363 1.00 97.69 180 LYS A C 1
ATOM 1431 O O . LYS A 1 180 ? 9.775 11.290 -7.292 1.00 97.69 180 LYS A O 1
ATOM 1436 N N . GLN A 1 181 ? 8.357 12.881 -6.563 1.00 97.94 181 GLN A N 1
ATOM 1437 C CA . GLN A 1 181 ? 9.246 13.410 -5.536 1.00 97.94 181 GLN A CA 1
ATOM 1438 C C . GLN A 1 181 ? 9.624 12.328 -4.518 1.00 97.94 181 GLN A C 1
ATOM 1440 O O . GLN A 1 181 ? 10.805 12.103 -4.266 1.00 97.94 181 GLN A O 1
ATOM 1445 N N . SER A 1 182 ? 8.641 11.596 -3.990 1.00 98.25 182 SER A N 1
ATOM 1446 C CA . SER A 1 182 ? 8.884 10.541 -3.001 1.00 98.25 182 SER A CA 1
ATOM 1447 C C . SER A 1 182 ? 9.769 9.420 -3.554 1.00 98.25 182 SER A C 1
ATOM 1449 O O . SER A 1 182 ? 10.680 8.956 -2.870 1.00 98.25 182 SER A O 1
ATOM 1451 N N . LEU A 1 183 ? 9.544 8.992 -4.800 1.00 98.19 183 LEU A N 1
ATOM 1452 C CA . LEU A 1 183 ? 10.359 7.960 -5.445 1.00 98.19 183 LEU A CA 1
ATOM 1453 C C . LEU A 1 183 ? 11.818 8.395 -5.609 1.00 98.19 183 LEU A C 1
ATOM 1455 O O . LEU A 1 183 ? 12.713 7.601 -5.327 1.00 98.19 183 LEU A O 1
ATOM 1459 N N . LEU A 1 184 ? 12.058 9.634 -6.044 1.00 97.50 184 LEU A N 1
ATOM 1460 C CA . LEU A 1 184 ? 13.406 10.141 -6.305 1.00 97.50 184 LEU A CA 1
ATOM 1461 C C . LEU A 1 184 ? 14.167 10.507 -5.026 1.00 97.50 184 LEU A C 1
ATOM 1463 O O . LEU A 1 184 ? 15.361 10.247 -4.946 1.00 97.50 184 LEU A O 1
ATOM 1467 N N . GLU A 1 185 ? 13.497 11.103 -4.041 1.00 97.50 185 GLU A N 1
ATOM 1468 C CA . GLU A 1 185 ? 14.145 11.602 -2.820 1.00 97.50 185 GLU A CA 1
ATOM 1469 C C . GLU A 1 185 ? 14.256 10.545 -1.719 1.00 97.50 185 GLU A C 1
ATOM 1471 O O . GLU A 1 185 ? 15.151 10.635 -0.884 1.00 97.50 185 GLU A O 1
ATOM 1476 N N . ILE A 1 186 ? 13.337 9.572 -1.675 1.00 97.62 186 ILE A N 1
ATOM 1477 C CA . ILE A 1 186 ? 13.256 8.612 -0.565 1.00 97.62 186 ILE A CA 1
ATOM 1478 C C . ILE A 1 186 ? 13.611 7.203 -1.024 1.00 97.62 186 ILE A C 1
ATOM 1480 O O . ILE A 1 186 ? 14.495 6.589 -0.438 1.00 97.62 186 ILE A O 1
ATOM 1484 N N . LEU A 1 187 ? 12.933 6.660 -2.042 1.00 96.94 187 LEU A N 1
ATOM 1485 C CA . LEU A 1 187 ? 13.142 5.256 -2.411 1.00 96.94 187 LEU A CA 1
ATOM 1486 C C . LEU A 1 187 ? 14.440 5.042 -3.189 1.00 96.94 187 LEU A C 1
ATOM 1488 O O . LEU A 1 187 ? 15.160 4.096 -2.886 1.00 96.94 187 LEU A O 1
ATOM 1492 N N . LEU A 1 188 ? 14.736 5.893 -4.177 1.00 96.06 188 LEU A N 1
ATOM 1493 C CA . LEU A 1 188 ? 15.889 5.716 -5.059 1.00 96.06 188 LEU A CA 1
ATOM 1494 C C . LEU A 1 188 ? 17.215 5.588 -4.282 1.00 96.06 188 LEU A C 1
ATOM 1496 O O . LEU A 1 188 ? 17.881 4.579 -4.501 1.00 96.06 188 LEU A O 1
ATOM 1500 N N . PRO A 1 189 ? 17.558 6.469 -3.318 1.00 95.19 189 PRO A N 1
ATOM 1501 C CA . PRO A 1 189 ? 18.796 6.326 -2.540 1.00 95.19 189 PRO A CA 1
ATOM 1502 C C . PRO A 1 189 ? 18.875 5.028 -1.720 1.00 95.19 189 PRO A C 1
ATOM 1504 O O . PRO A 1 189 ? 19.953 4.563 -1.376 1.00 95.19 189 PRO A O 1
ATOM 1507 N N . LEU A 1 190 ? 17.733 4.415 -1.388 1.00 92.44 190 LEU A N 1
ATOM 1508 C CA . LEU A 1 190 ? 17.687 3.174 -0.605 1.00 92.44 190 LEU A CA 1
ATOM 1509 C C . LEU A 1 190 ? 17.866 1.915 -1.456 1.00 92.44 190 LEU A C 1
ATOM 1511 O O . LEU A 1 190 ? 18.127 0.838 -0.913 1.00 92.44 190 LEU A O 1
ATOM 1515 N N . VAL A 1 191 ? 17.664 2.026 -2.769 1.00 90.62 191 VAL A N 1
ATOM 1516 C CA . VAL A 1 191 ? 17.686 0.888 -3.695 1.00 90.62 191 VAL A CA 1
ATOM 1517 C C . VAL A 1 191 ? 18.684 1.057 -4.837 1.00 90.62 191 VAL A C 1
ATOM 1519 O O . VAL A 1 191 ? 18.776 0.168 -5.679 1.00 90.62 191 VAL A O 1
ATOM 1522 N N . GLU A 1 192 ? 19.436 2.160 -4.871 1.00 86.38 192 GLU A N 1
ATOM 1523 C CA . GLU A 1 192 ? 20.376 2.484 -5.951 1.00 86.38 192 GLU A CA 1
ATOM 1524 C C . GLU A 1 192 ? 21.503 1.461 -6.110 1.00 86.38 192 GLU A C 1
ATOM 1526 O O . GLU A 1 192 ? 21.966 1.235 -7.224 1.00 86.38 192 GLU A O 1
ATOM 1531 N N . THR A 1 193 ? 21.875 0.769 -5.029 1.00 88.12 193 THR A N 1
ATOM 1532 C CA . THR A 1 193 ? 22.869 -0.314 -5.062 1.00 88.12 193 THR A CA 1
ATOM 1533 C C . THR A 1 193 ? 22.387 -1.557 -5.806 1.00 88.12 193 THR A C 1
ATOM 1535 O O . THR A 1 193 ? 23.191 -2.419 -6.151 1.00 88.12 193 THR A O 1
ATOM 1538 N N . ASN A 1 194 ? 21.082 -1.676 -6.072 1.00 90.38 194 ASN A N 1
ATOM 1539 C CA . ASN A 1 194 ? 20.533 -2.707 -6.935 1.00 90.38 194 ASN A CA 1
ATOM 1540 C C . ASN A 1 194 ? 20.090 -2.075 -8.270 1.00 90.38 194 ASN A C 1
ATOM 1542 O O . ASN A 1 194 ? 19.027 -1.444 -8.317 1.00 90.38 194 ASN A O 1
ATOM 1546 N N . PRO A 1 195 ? 20.841 -2.299 -9.367 1.00 92.44 195 PRO A N 1
ATOM 1547 C CA . PRO A 1 195 ? 20.553 -1.750 -10.694 1.00 92.44 195 PRO A CA 1
ATOM 1548 C C . PRO A 1 195 ? 19.097 -1.890 -11.140 1.00 92.44 195 PRO A C 1
ATOM 1550 O O . PRO A 1 195 ? 18.507 -0.966 -11.701 1.00 92.44 195 PRO A O 1
ATOM 1553 N N . TRP A 1 196 ? 18.486 -3.037 -10.849 1.00 93.94 196 TRP A N 1
ATOM 1554 C CA . TRP A 1 196 ? 17.124 -3.338 -11.262 1.00 93.94 196 TRP A CA 1
ATOM 1555 C C . TRP A 1 196 ? 16.087 -2.568 -10.453 1.00 93.94 196 TRP A C 1
ATOM 1557 O O . TRP A 1 196 ? 15.155 -2.011 -11.030 1.00 93.94 196 TRP A O 1
ATOM 1567 N N . TYR A 1 197 ? 16.242 -2.474 -9.131 1.00 93.50 197 TYR A N 1
ATOM 1568 C CA . TYR A 1 197 ? 15.338 -1.652 -8.321 1.00 93.50 197 TYR A CA 1
ATOM 1569 C C . TYR A 1 197 ? 15.523 -0.154 -8.590 1.00 93.50 197 TYR A C 1
ATOM 1571 O O . TYR A 1 197 ? 14.532 0.583 -8.588 1.00 93.50 197 TYR A O 1
ATOM 1579 N N . ALA A 1 198 ? 16.745 0.294 -8.888 1.00 94.56 198 ALA A N 1
ATOM 1580 C CA . ALA A 1 198 ? 17.016 1.655 -9.339 1.00 94.56 198 ALA A CA 1
ATOM 1581 C C . ALA A 1 198 ? 16.297 1.956 -10.666 1.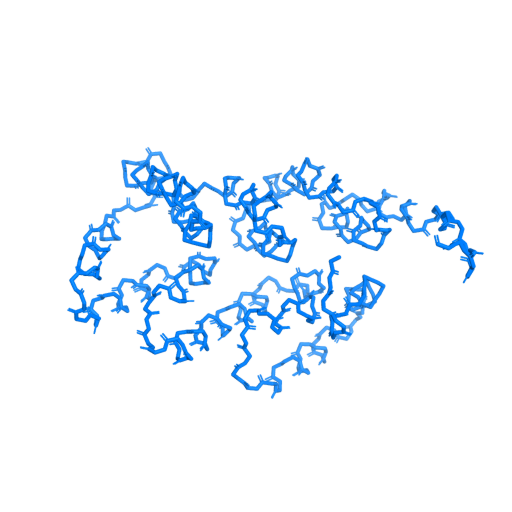00 94.56 198 ALA A C 1
ATOM 1583 O O . ALA A 1 198 ? 15.563 2.944 -10.761 1.00 94.56 198 ALA A O 1
ATOM 1584 N N . HIS A 1 199 ? 16.418 1.060 -11.655 1.00 95.38 199 HIS A N 1
ATOM 1585 C CA . HIS A 1 199 ? 15.688 1.133 -12.923 1.00 95.38 199 HIS A CA 1
ATOM 1586 C C . HIS A 1 199 ? 14.172 1.211 -12.709 1.00 95.38 199 HIS A C 1
ATOM 1588 O O . HIS A 1 199 ? 13.527 2.142 -13.192 1.00 95.38 199 HIS A O 1
ATOM 1594 N N . LEU A 1 200 ? 13.603 0.268 -11.950 1.00 96.50 200 LEU A N 1
ATOM 1595 C CA . LEU A 1 200 ? 12.167 0.211 -11.664 1.00 96.50 200 LEU A CA 1
ATOM 1596 C C . LEU A 1 200 ? 11.679 1.501 -10.990 1.00 96.50 200 LEU A C 1
ATOM 1598 O O . LEU A 1 200 ? 10.637 2.040 -11.358 1.00 96.50 200 LEU A O 1
ATOM 1602 N N . THR A 1 201 ? 12.437 2.024 -10.026 1.00 96.81 201 THR A N 1
ATOM 1603 C CA . THR A 1 201 ? 12.090 3.256 -9.302 1.00 96.81 201 THR A CA 1
ATOM 1604 C C . THR A 1 201 ? 12.104 4.474 -10.225 1.00 96.81 201 THR A C 1
ATOM 1606 O O . THR A 1 201 ? 11.141 5.241 -10.240 1.00 96.81 201 THR A O 1
ATOM 1609 N N . LEU A 1 202 ? 13.147 4.626 -11.049 1.00 96.62 202 LEU A N 1
ATOM 1610 C CA . LEU A 1 202 ? 13.254 5.705 -12.038 1.00 96.62 202 LEU A CA 1
ATOM 1611 C C . LEU A 1 202 ? 12.157 5.621 -13.104 1.00 96.62 202 LEU A C 1
ATOM 1613 O O . LEU A 1 202 ? 11.603 6.650 -13.492 1.00 96.62 202 LEU A O 1
ATOM 1617 N N . TRP A 1 203 ? 11.805 4.407 -13.536 1.00 96.50 203 TRP A N 1
ATOM 1618 C CA . TRP A 1 203 ? 10.694 4.173 -14.453 1.00 96.50 203 TRP A CA 1
ATOM 1619 C C . TRP A 1 203 ? 9.367 4.664 -13.863 1.00 96.50 203 TRP A C 1
ATOM 1621 O O . TRP A 1 203 ? 8.659 5.442 -14.502 1.00 96.50 203 TRP A O 1
ATOM 1631 N N . HIS A 1 204 ? 9.046 4.282 -12.620 1.00 96.69 204 HIS A N 1
ATOM 1632 C CA . HIS A 1 204 ? 7.826 4.738 -11.931 1.00 96.69 204 HIS A CA 1
ATOM 1633 C C . HIS A 1 204 ? 7.813 6.246 -11.646 1.00 96.69 204 HIS A C 1
ATOM 1635 O O . HIS A 1 204 ? 6.739 6.842 -11.563 1.00 96.69 204 HIS A O 1
ATOM 1641 N N . ALA A 1 205 ? 8.985 6.873 -11.530 1.00 96.50 205 ALA A N 1
ATOM 1642 C CA . ALA A 1 205 ? 9.128 8.322 -11.399 1.00 96.50 205 ALA A CA 1
ATOM 1643 C C . ALA A 1 205 ? 9.002 9.078 -12.741 1.00 96.50 205 ALA A C 1
ATOM 1645 O O . ALA A 1 205 ? 9.089 10.307 -12.761 1.00 96.50 205 ALA A O 1
ATOM 1646 N N . GLY A 1 206 ? 8.838 8.370 -13.867 1.00 95.25 206 GLY A N 1
ATOM 1647 C CA . GLY A 1 206 ? 8.780 8.957 -15.210 1.00 95.25 206 GLY A CA 1
ATOM 1648 C C . GLY A 1 206 ? 10.140 9.415 -15.754 1.00 95.25 206 GLY A C 1
ATOM 1649 O O . GLY A 1 206 ? 10.207 10.041 -16.809 1.00 95.25 206 GLY A O 1
ATOM 1650 N N . ALA A 1 207 ? 11.244 9.095 -15.075 1.00 93.12 207 ALA A N 1
ATOM 1651 C CA . ALA A 1 207 ? 12.603 9.445 -15.485 1.00 93.12 207 ALA A CA 1
ATOM 1652 C C . ALA A 1 207 ? 13.165 8.421 -16.491 1.00 93.12 207 ALA A C 1
ATOM 1654 O O . ALA A 1 207 ? 14.224 7.830 -16.273 1.00 93.12 207 ALA A O 1
ATOM 1655 N N . LEU A 1 208 ? 12.442 8.190 -17.594 1.00 90.94 208 LEU A N 1
ATOM 1656 C CA . LEU A 1 208 ? 12.684 7.076 -18.522 1.00 90.94 208 LEU A CA 1
ATOM 1657 C C . LEU A 1 208 ? 14.100 7.078 -19.114 1.00 90.94 208 LEU A C 1
ATOM 1659 O O . LEU A 1 208 ? 14.760 6.042 -19.103 1.00 90.94 208 LEU A O 1
ATOM 1663 N N . SER A 1 209 ? 14.602 8.239 -19.542 1.00 89.88 209 SER A N 1
ATOM 1664 C CA . SER A 1 209 ? 15.959 8.380 -20.097 1.00 89.88 209 SER A CA 1
ATOM 1665 C C . SER A 1 209 ? 17.053 7.994 -19.099 1.00 89.88 209 SER A C 1
ATOM 1667 O O . SER A 1 209 ? 18.060 7.404 -19.476 1.00 89.88 209 SER A O 1
ATOM 1669 N N . ARG A 1 210 ? 16.837 8.277 -17.810 1.00 90.88 210 ARG A N 1
ATOM 1670 C CA . ARG A 1 210 ? 17.766 7.937 -16.723 1.00 90.88 210 ARG A CA 1
ATOM 1671 C C . ARG A 1 210 ? 17.599 6.502 -16.241 1.00 90.88 210 ARG A C 1
ATOM 1673 O O . ARG A 1 210 ? 18.531 5.959 -15.663 1.00 90.88 210 ARG A O 1
ATOM 1680 N N . SER A 1 211 ? 16.437 5.889 -16.467 1.00 93.56 211 SER A N 1
ATOM 1681 C CA . SER A 1 211 ? 16.119 4.559 -15.939 1.00 93.56 211 SER A CA 1
ATOM 1682 C C . SER A 1 211 ? 17.039 3.457 -16.465 1.00 93.56 211 SER A C 1
ATOM 1684 O O . SER A 1 211 ? 17.193 2.443 -15.795 1.00 93.56 211 SER A O 1
ATOM 1686 N N . LEU A 1 212 ? 17.667 3.641 -17.630 1.00 92.12 212 LEU A N 1
ATOM 1687 C CA . LEU A 1 212 ? 18.592 2.661 -18.207 1.00 92.12 212 LEU A CA 1
ATOM 1688 C C . LEU A 1 212 ? 20.013 2.767 -17.643 1.00 92.12 212 LEU A C 1
ATOM 1690 O O . LEU A 1 212 ? 20.734 1.776 -17.657 1.00 92.12 212 LEU A O 1
ATOM 1694 N N . ALA A 1 213 ? 20.412 3.933 -17.124 1.00 91.06 213 ALA A N 1
ATOM 1695 C CA . ALA A 1 213 ? 21.778 4.161 -16.656 1.00 91.06 213 ALA A CA 1
ATOM 1696 C C . ALA A 1 213 ? 22.217 3.176 -15.554 1.00 91.06 213 ALA A C 1
ATOM 1698 O O . ALA A 1 213 ? 23.300 2.615 -15.696 1.00 91.06 213 ALA A O 1
ATOM 1699 N N . PRO A 1 214 ? 21.391 2.863 -14.529 1.00 91.38 214 PRO A N 1
ATOM 1700 C CA . PRO A 1 214 ? 21.765 1.865 -13.529 1.00 91.38 214 PRO A CA 1
ATOM 1701 C C . PRO A 1 214 ? 22.050 0.478 -14.114 1.00 91.38 214 PRO A C 1
ATOM 1703 O O . PRO A 1 214 ? 22.870 -0.243 -13.565 1.00 91.38 214 PRO A O 1
ATOM 1706 N N . LEU A 1 215 ? 21.390 0.106 -15.219 1.00 89.94 215 LEU A N 1
ATOM 1707 C CA . LEU A 1 215 ? 21.547 -1.205 -15.862 1.00 89.94 215 LEU A CA 1
ATOM 1708 C C . LEU A 1 215 ? 22.813 -1.308 -16.723 1.00 89.94 215 LEU A C 1
ATOM 1710 O O . LEU A 1 215 ? 23.223 -2.413 -17.065 1.00 89.94 215 LEU A O 1
ATOM 1714 N N . ALA A 1 216 ? 23.387 -0.170 -17.116 1.00 86.44 216 ALA A N 1
ATOM 1715 C CA . ALA A 1 216 ? 24.584 -0.103 -17.949 1.00 86.44 216 ALA A CA 1
ATOM 1716 C C . ALA A 1 216 ? 25.879 -0.072 -17.125 1.00 86.44 216 ALA A C 1
ATOM 1718 O O . ALA A 1 216 ? 26.954 -0.320 -17.672 1.00 86.44 216 ALA A O 1
ATOM 1719 N N . SER A 1 217 ? 25.791 0.235 -15.828 1.00 69.81 217 SER A N 1
ATOM 1720 C CA . SER A 1 217 ? 26.936 0.155 -14.929 1.00 69.81 217 SER A CA 1
ATOM 1721 C C . SER A 1 217 ? 27.388 -1.304 -14.814 1.00 69.81 217 SER A C 1
ATOM 1723 O O . SER A 1 217 ? 26.546 -2.172 -14.560 1.00 69.81 217 SER A O 1
ATOM 1725 N N . PRO A 1 218 ? 28.685 -1.605 -15.003 1.00 58.06 218 PRO A N 1
ATOM 1726 C CA . PRO A 1 218 ? 29.182 -2.951 -14.774 1.00 58.06 218 PRO A CA 1
ATOM 1727 C C . PRO A 1 218 ? 28.852 -3.347 -13.328 1.00 58.06 218 PRO A C 1
ATOM 1729 O O . PRO A 1 218 ? 28.980 -2.507 -12.434 1.00 58.06 218 PRO A O 1
ATOM 1732 N N . PRO A 1 219 ? 28.397 -4.586 -13.072 1.00 56.22 219 PRO A N 1
ATOM 1733 C CA . PRO A 1 219 ? 28.361 -5.077 -11.707 1.00 56.22 219 PRO A CA 1
ATOM 1734 C C . PRO A 1 219 ? 29.802 -5.016 -11.207 1.00 56.22 219 PRO A C 1
ATOM 1736 O O . PRO A 1 219 ? 30.668 -5.675 -11.786 1.00 56.22 219 PRO A O 1
ATOM 1739 N N . ASP A 1 220 ? 30.081 -4.185 -10.202 1.00 51.50 220 ASP A N 1
ATOM 1740 C CA . ASP A 1 220 ? 31.360 -4.251 -9.506 1.00 51.50 220 ASP A CA 1
ATOM 1741 C C . ASP A 1 220 ? 31.576 -5.721 -9.118 1.00 51.50 220 ASP A C 1
ATOM 1743 O O . ASP A 1 220 ? 30.775 -6.319 -8.398 1.00 51.50 220 ASP A O 1
ATOM 1747 N N . SER A 1 221 ? 32.613 -6.318 -9.711 1.00 41.03 221 SER A N 1
ATOM 1748 C CA . SER A 1 221 ? 33.051 -7.708 -9.558 1.00 41.03 221 SER A CA 1
ATOM 1749 C C . SER A 1 221 ? 32.003 -8.804 -9.834 1.00 41.03 221 SER A C 1
ATOM 1751 O O . SER A 1 221 ? 31.321 -9.301 -8.941 1.00 41.03 221 SER A O 1
ATOM 1753 N N . LEU A 1 222 ? 32.023 -9.353 -11.053 1.00 37.00 222 LEU A N 1
ATOM 1754 C CA . LEU A 1 222 ? 31.982 -10.814 -11.188 1.00 37.00 222 LEU A CA 1
ATOM 1755 C C . LEU A 1 222 ? 33.300 -11.373 -10.630 1.00 37.00 222 LEU A C 1
ATOM 1757 O O . LEU A 1 222 ? 34.175 -11.764 -11.397 1.00 37.00 222 LEU A O 1
ATOM 1761 N N . ASP A 1 223 ? 33.464 -11.373 -9.310 1.00 38.44 223 ASP A N 1
ATOM 1762 C CA . ASP A 1 223 ? 34.427 -12.264 -8.675 1.00 38.44 223 ASP A CA 1
ATOM 1763 C C . ASP A 1 223 ? 33.630 -13.312 -7.892 1.00 38.44 223 ASP A C 1
ATOM 1765 O O . ASP A 1 223 ? 33.068 -13.004 -6.840 1.00 38.44 223 ASP A O 1
ATOM 1769 N N . PRO A 1 224 ? 33.502 -14.550 -8.402 1.00 43.56 224 PRO A N 1
ATOM 1770 C CA . PRO A 1 224 ? 32.829 -15.617 -7.674 1.00 43.56 224 PRO A CA 1
ATOM 1771 C C . PRO A 1 224 ? 33.580 -16.044 -6.396 1.00 43.56 224 PRO A C 1
ATOM 1773 O O . PRO A 1 224 ? 33.116 -16.961 -5.721 1.00 43.56 224 PRO A O 1
ATOM 1776 N N . PHE A 1 225 ? 34.715 -15.409 -6.060 1.00 43.25 225 PHE A N 1
ATOM 1777 C CA . PHE A 1 225 ? 35.597 -15.790 -4.954 1.00 43.25 225 PHE A CA 1
ATOM 1778 C C . PHE A 1 225 ? 36.041 -14.650 -4.018 1.00 43.25 225 PHE A C 1
ATOM 1780 O O . PHE A 1 225 ? 36.986 -14.844 -3.252 1.00 43.25 225 PHE A O 1
ATOM 1787 N N . SER A 1 226 ? 35.377 -13.490 -3.986 1.00 34.97 226 SER A N 1
ATOM 1788 C CA . SER A 1 226 ? 35.644 -12.529 -2.903 1.00 34.97 226 SER A CA 1
ATOM 1789 C C . SER A 1 226 ? 34.999 -13.021 -1.594 1.00 34.97 226 SER A C 1
ATOM 1791 O O . SER A 1 226 ? 33.773 -13.003 -1.467 1.00 34.97 226 SER A O 1
ATOM 1793 N N . ALA A 1 227 ? 35.855 -13.519 -0.696 1.00 34.81 227 ALA A N 1
ATOM 1794 C CA . ALA A 1 227 ? 35.583 -14.203 0.574 1.00 34.81 227 ALA A CA 1
ATOM 1795 C C . ALA A 1 227 ? 34.728 -13.436 1.599 1.00 34.81 227 ALA A C 1
ATOM 1797 O O . ALA A 1 227 ? 34.797 -12.187 1.633 1.00 34.81 227 ALA A O 1
#